Protein AF-A0AAE5WR66-F1 (afdb_monomer)

Sequence (191 aa):
MVQRVIVDSNMLQEPGLRAYFLAAPDNLVVMPDFLWAEIYKQQSIMSLASAFSVIRDFPDRLVGLRSASELACLDPRSADLVERMLYQDVPDKMRSTFEAIVLAEQGEDWVLKQLAERWSAASANMDGMLEGAEDIVQSLPEIADIFTAEEKRRCRTSSKYTLEMMEKIFGAADQLYEEFIGRYVCLSMEC

Structure (mmCIF, N/CA/C/O backbone):
data_AF-A0AAE5WR66-F1
#
_entry.id   AF-A0AAE5WR66-F1
#
loop_
_atom_site.group_PDB
_atom_site.id
_atom_site.type_symbol
_atom_site.label_atom_id
_atom_site.label_alt_id
_atom_site.label_comp_id
_atom_site.label_asym_id
_atom_site.label_entity_id
_atom_site.label_seq_id
_atom_site.pdbx_PDB_ins_code
_atom_site.Cartn_x
_atom_site.Cartn_y
_atom_site.Cartn_z
_atom_site.occupancy
_atom_site.B_iso_or_equiv
_atom_site.auth_seq_id
_atom_site.auth_comp_id
_atom_site.auth_asym_id
_atom_site.auth_atom_id
_atom_site.pdbx_PDB_model_num
ATOM 1 N N . MET A 1 1 ? -10.241 -21.705 -4.314 1.00 62.28 1 MET A N 1
ATOM 2 C CA . MET A 1 1 ? -8.973 -21.263 -4.933 1.00 62.28 1 MET A CA 1
ATOM 3 C C . MET A 1 1 ? -8.697 -19.876 -4.390 1.00 62.28 1 MET A C 1
ATOM 5 O O . MET A 1 1 ? -9.619 -19.075 -4.404 1.00 62.28 1 MET A O 1
ATOM 9 N N . VAL A 1 2 ? -7.499 -19.631 -3.859 1.00 76.00 2 VAL A N 1
ATOM 10 C CA . VAL A 1 2 ? -7.107 -18.320 -3.317 1.00 76.00 2 VAL A CA 1
ATOM 11 C C . VAL A 1 2 ? -7.039 -17.318 -4.462 1.00 76.00 2 VAL A C 1
ATOM 13 O O . VAL A 1 2 ? -6.273 -17.534 -5.403 1.00 76.00 2 VAL A O 1
ATOM 16 N N . GLN A 1 3 ? -7.833 -16.251 -4.399 1.00 88.56 3 GLN A N 1
ATOM 17 C CA . GLN A 1 3 ? -7.736 -15.142 -5.343 1.00 88.56 3 GLN A CA 1
ATOM 18 C C . GLN A 1 3 ? -7.021 -13.956 -4.702 1.00 88.56 3 GLN A C 1
ATOM 20 O O . GLN A 1 3 ? -7.077 -13.743 -3.490 1.00 88.56 3 GLN A O 1
ATOM 25 N N . ARG A 1 4 ? -6.297 -13.211 -5.538 1.00 90.50 4 ARG A N 1
ATOM 26 C CA . ARG A 1 4 ? -5.616 -11.974 -5.167 1.00 90.50 4 ARG A CA 1
ATOM 27 C C . ARG A 1 4 ? -6.043 -10.906 -6.154 1.00 90.50 4 ARG A C 1
ATOM 29 O O . ARG A 1 4 ? -5.944 -11.129 -7.360 1.00 90.50 4 ARG A O 1
ATOM 36 N N . VAL A 1 5 ? -6.499 -9.772 -5.645 1.00 91.75 5 VAL A N 1
ATOM 37 C CA . VAL A 1 5 ? -6.853 -8.607 -6.460 1.00 91.75 5 VAL A CA 1
ATOM 38 C C . VAL A 1 5 ? -6.011 -7.426 -6.016 1.00 91.75 5 VAL A C 1
ATOM 40 O O . VAL A 1 5 ? -5.811 -7.223 -4.821 1.00 91.75 5 VAL A O 1
ATOM 43 N N . ILE A 1 6 ? -5.487 -6.679 -6.981 1.00 89.88 6 ILE A N 1
ATOM 44 C CA . ILE A 1 6 ? -4.805 -5.412 -6.724 1.00 89.88 6 ILE A CA 1
ATOM 45 C C . ILE A 1 6 ? -5.871 -4.324 -6.770 1.00 89.88 6 ILE A C 1
ATOM 47 O O . ILE A 1 6 ? -6.696 -4.318 -7.686 1.00 89.88 6 ILE A O 1
ATOM 51 N N . VAL A 1 7 ? -5.872 -3.442 -5.777 1.00 88.56 7 VAL A N 1
ATOM 52 C CA . VAL A 1 7 ? -6.872 -2.377 -5.640 1.00 88.56 7 VAL A CA 1
ATOM 53 C C . VAL A 1 7 ? -6.208 -1.008 -5.667 1.00 88.56 7 VAL A C 1
ATOM 55 O O . VAL A 1 7 ? -5.078 -0.853 -5.206 1.00 88.56 7 VAL A O 1
ATOM 58 N N . ASP A 1 8 ? -6.924 -0.023 -6.196 1.00 84.69 8 ASP A N 1
ATOM 59 C CA . ASP A 1 8 ? -6.598 1.395 -6.057 1.00 84.69 8 ASP A CA 1
ATOM 60 C C . ASP A 1 8 ? -7.431 2.029 -4.927 1.00 84.69 8 ASP A C 1
ATOM 62 O O . ASP A 1 8 ? -8.250 1.361 -4.285 1.00 84.69 8 ASP A O 1
ATOM 66 N N . SER A 1 9 ? -7.229 3.324 -4.670 1.00 78.62 9 SER A N 1
ATOM 67 C CA . SER A 1 9 ? -7.953 4.045 -3.613 1.00 78.62 9 SER A CA 1
ATOM 68 C C . SER A 1 9 ? -9.461 4.121 -3.849 1.00 78.62 9 SER A C 1
ATOM 70 O O . SER A 1 9 ? -10.223 4.124 -2.879 1.00 78.62 9 SER A O 1
ATOM 72 N N . ASN A 1 10 ? -9.908 4.128 -5.107 1.00 80.06 10 ASN A N 1
ATOM 73 C CA . ASN A 1 10 ? -11.330 4.170 -5.447 1.00 80.06 10 ASN A CA 1
ATOM 74 C C . ASN A 1 10 ? -12.022 2.856 -5.066 1.00 80.06 10 ASN A C 1
ATOM 76 O O . ASN A 1 10 ? -13.116 2.863 -4.505 1.00 80.06 10 ASN A O 1
ATOM 80 N N . MET A 1 11 ? -11.357 1.724 -5.298 1.00 85.00 11 MET A N 1
ATOM 81 C CA . MET A 1 11 ? -11.895 0.394 -5.007 1.00 85.00 11 MET A CA 1
ATOM 82 C C . MET A 1 11 ? -12.041 0.103 -3.510 1.00 85.00 11 MET A C 1
ATOM 84 O O . MET A 1 11 ? -12.821 -0.775 -3.142 1.00 85.00 11 MET A O 1
ATOM 88 N N . LEU A 1 12 ? -11.346 0.831 -2.629 1.00 82.81 12 LEU A N 1
ATOM 89 C CA . LEU A 1 12 ? -11.422 0.604 -1.180 1.00 82.81 12 LEU A CA 1
ATOM 90 C C . LEU A 1 12 ? -12.805 0.895 -0.578 1.00 82.81 12 LEU A C 1
ATOM 92 O O . LEU A 1 12 ? -13.144 0.350 0.475 1.00 82.81 12 LEU A O 1
ATOM 96 N N . GLN A 1 13 ? -13.602 1.730 -1.247 1.00 78.81 13 GLN A N 1
ATOM 97 C CA . GLN A 1 13 ? -14.938 2.138 -0.800 1.00 78.81 13 GLN A CA 1
ATOM 98 C C . GLN A 1 13 ? -16.055 1.385 -1.533 1.00 78.81 13 GLN A C 1
ATOM 100 O O . GLN A 1 13 ? -17.224 1.480 -1.160 1.00 78.81 13 GLN A O 1
ATOM 105 N N . GLU A 1 14 ? -15.709 0.623 -2.572 1.00 84.25 14 GLU A N 1
ATOM 106 C CA . GLU A 1 14 ? -16.687 -0.033 -3.425 1.00 84.25 14 GLU A CA 1
ATOM 107 C C . GLU A 1 14 ? -17.378 -1.198 -2.696 1.00 84.25 14 GLU A C 1
ATOM 109 O O . GLU A 1 14 ? -16.709 -2.092 -2.159 1.00 84.25 14 GLU A O 1
ATOM 114 N N . PRO A 1 15 ? -18.723 -1.287 -2.731 1.00 81.69 15 PRO A N 1
ATOM 115 C CA . PRO A 1 15 ? -19.457 -2.407 -2.137 1.00 81.69 15 PRO A CA 1
ATOM 116 C C . PRO A 1 15 ? -19.021 -3.775 -2.684 1.00 81.69 15 PRO A C 1
ATOM 118 O O . PRO A 1 15 ? -19.093 -4.787 -1.979 1.00 81.69 15 PRO A O 1
ATOM 121 N N . GLY A 1 16 ? -18.532 -3.808 -3.930 1.00 88.88 16 GLY A N 1
ATOM 122 C CA . GLY A 1 16 ? -17.993 -5.007 -4.569 1.00 88.88 16 GLY A CA 1
ATOM 123 C C . GLY A 1 16 ? -16.801 -5.610 -3.822 1.00 88.88 16 GLY A C 1
ATOM 124 O O . GLY A 1 16 ? -16.658 -6.833 -3.797 1.00 88.88 16 GLY A O 1
ATOM 125 N N . LEU A 1 17 ? -15.998 -4.791 -3.136 1.00 90.69 17 LEU A N 1
ATOM 126 C CA . LEU A 1 17 ? -14.855 -5.266 -2.360 1.00 90.69 17 LEU A CA 1
ATOM 127 C C . LEU A 1 17 ? -15.299 -6.086 -1.140 1.00 90.69 17 LEU A C 1
ATOM 129 O O . LEU A 1 17 ? -14.729 -7.135 -0.839 1.00 90.69 17 LEU A O 1
ATOM 133 N N . ARG A 1 18 ? -16.383 -5.669 -0.477 1.00 91.31 18 ARG A N 1
ATOM 134 C CA . ARG A 1 18 ? -16.980 -6.438 0.625 1.00 91.31 18 ARG A CA 1
ATOM 135 C C . ARG A 1 18 ? -17.524 -7.774 0.124 1.00 91.31 18 ARG A C 1
ATOM 137 O O . ARG A 1 18 ? -17.293 -8.803 0.754 1.00 91.31 18 ARG A O 1
ATOM 144 N N . ALA A 1 19 ? -18.210 -7.775 -1.020 1.00 91.75 19 ALA A N 1
ATOM 145 C CA . ALA A 1 19 ? -18.691 -9.008 -1.641 1.00 91.75 19 ALA A CA 1
ATOM 146 C C . ALA A 1 19 ? -17.532 -9.954 -2.006 1.00 91.75 19 ALA A C 1
ATOM 148 O O . ALA A 1 19 ? -17.640 -11.160 -1.796 1.00 91.75 19 ALA A O 1
ATOM 149 N N . TYR A 1 20 ? -16.408 -9.410 -2.479 1.00 93.44 20 TYR A N 1
ATOM 150 C CA . TYR A 1 20 ? -15.197 -10.174 -2.770 1.00 93.44 20 TYR A CA 1
ATOM 151 C C . TYR A 1 20 ? -14.618 -10.862 -1.524 1.00 93.44 20 TYR A C 1
ATOM 153 O O . TYR A 1 20 ? -14.329 -12.058 -1.582 1.00 93.44 20 TYR A O 1
ATOM 161 N N . PHE A 1 21 ? -14.508 -10.165 -0.388 1.00 92.69 21 PHE A N 1
ATOM 162 C CA . PHE A 1 21 ? -14.062 -10.786 0.867 1.00 92.69 21 PHE A CA 1
ATOM 163 C C . PHE A 1 21 ? -15.017 -11.881 1.362 1.00 92.69 21 PHE A C 1
ATOM 165 O O . PHE A 1 21 ? -14.576 -12.903 1.881 1.00 92.69 21 PHE A O 1
ATOM 172 N N . LEU A 1 22 ? -16.328 -11.694 1.185 1.00 92.06 22 LEU A N 1
ATOM 173 C CA . LEU A 1 22 ? -17.338 -12.668 1.611 1.00 92.06 22 LEU A CA 1
ATOM 174 C C . LEU A 1 22 ? -17.434 -13.891 0.686 1.00 92.06 22 LEU A C 1
ATOM 176 O O . LEU A 1 22 ? -17.890 -14.947 1.123 1.00 92.06 22 LEU A O 1
ATOM 180 N N . ALA A 1 23 ? -17.015 -13.770 -0.576 1.00 93.31 23 ALA A N 1
ATOM 181 C CA . ALA A 1 23 ? -17.105 -14.848 -1.559 1.00 93.31 23 ALA A CA 1
ATOM 182 C C . ALA A 1 23 ? -16.186 -16.036 -1.233 1.00 93.31 23 ALA A C 1
ATOM 184 O O . ALA A 1 23 ? -16.548 -17.184 -1.496 1.00 93.31 23 ALA A O 1
ATOM 185 N N . ALA A 1 24 ? -15.006 -15.781 -0.662 1.00 93.00 24 ALA A N 1
ATOM 186 C CA . ALA A 1 24 ? -14.123 -16.830 -0.172 1.00 93.00 24 ALA A CA 1
ATOM 187 C C . ALA A 1 24 ? -13.252 -16.317 0.981 1.00 93.00 24 ALA A C 1
ATOM 189 O O . ALA A 1 24 ? -12.679 -15.233 0.868 1.00 93.00 24 ALA A O 1
ATOM 190 N N . PRO A 1 25 ? -13.081 -17.112 2.057 1.00 88.31 25 PRO A N 1
ATOM 191 C CA . PRO A 1 25 ? -12.324 -16.678 3.222 1.00 88.31 25 PRO A CA 1
ATOM 192 C C . PRO A 1 25 ? -10.869 -16.392 2.866 1.00 88.31 25 PRO A C 1
ATOM 194 O O . PRO A 1 25 ? -10.301 -15.462 3.406 1.00 88.31 25 PRO A O 1
ATOM 197 N N . ASP A 1 26 ? -10.273 -17.124 1.928 1.00 91.62 26 ASP A N 1
ATOM 198 C CA . ASP A 1 26 ? -8.853 -16.974 1.605 1.00 91.62 26 ASP A CA 1
ATOM 199 C C . ASP A 1 26 ? -8.559 -15.875 0.578 1.00 91.62 26 ASP A C 1
ATOM 201 O O . ASP A 1 26 ? -7.422 -15.744 0.135 1.00 91.62 26 ASP A O 1
ATOM 205 N N . ASN A 1 27 ? -9.559 -15.093 0.172 1.00 93.75 27 ASN A N 1
ATOM 206 C CA . ASN A 1 27 ? -9.345 -13.988 -0.750 1.00 93.75 27 ASN A CA 1
ATOM 207 C C . ASN A 1 27 ? -8.466 -12.910 -0.115 1.00 93.75 27 ASN A C 1
ATOM 209 O O . ASN A 1 27 ? -8.689 -12.500 1.023 1.00 93.75 27 ASN A O 1
ATOM 213 N N . LEU A 1 28 ? -7.482 -12.439 -0.881 1.00 92.81 28 LEU A N 1
ATOM 214 C CA . LEU A 1 28 ? -6.572 -11.380 -0.462 1.00 92.81 28 LEU A CA 1
ATOM 215 C C . LEU A 1 28 ? -6.720 -10.153 -1.353 1.00 92.81 28 LEU A C 1
ATOM 217 O O . LEU A 1 28 ? -6.974 -10.256 -2.559 1.00 92.81 28 LEU A O 1
ATOM 221 N N . VAL A 1 29 ? -6.505 -9.002 -0.736 1.00 93.19 29 VAL A N 1
ATOM 222 C CA . VAL A 1 29 ? -6.373 -7.708 -1.391 1.00 93.19 29 VAL A CA 1
ATOM 223 C C . VAL A 1 29 ? -4.922 -7.272 -1.288 1.00 93.19 29 VAL A C 1
ATOM 225 O O . VAL A 1 29 ? -4.344 -7.233 -0.202 1.00 93.19 29 VAL A O 1
ATOM 228 N N . VAL A 1 30 ? -4.336 -6.970 -2.440 1.00 92.50 30 VAL A N 1
ATOM 229 C CA . VAL A 1 30 ? -2.974 -6.468 -2.569 1.00 92.50 30 VAL A CA 1
ATOM 230 C C . VAL A 1 30 ? -3.037 -4.949 -2.648 1.00 92.50 30 VAL A C 1
ATOM 232 O O . VAL A 1 30 ? -3.654 -4.398 -3.559 1.00 92.50 30 VAL A O 1
ATOM 235 N N . MET A 1 31 ? -2.397 -4.290 -1.690 1.00 89.62 31 MET A N 1
ATOM 236 C CA . MET A 1 31 ? -2.307 -2.839 -1.587 1.00 89.62 31 MET A CA 1
ATOM 237 C C . MET A 1 31 ? -0.993 -2.352 -2.204 1.00 89.62 31 MET A C 1
ATOM 239 O O . MET A 1 31 ? 0.067 -2.679 -1.665 1.00 89.62 31 MET A O 1
ATOM 243 N N . PRO A 1 32 ? -1.031 -1.584 -3.305 1.00 85.81 32 PRO A N 1
ATOM 244 C CA . PRO A 1 32 ? 0.155 -0.932 -3.846 1.00 85.81 32 PRO A CA 1
ATOM 245 C C . PRO A 1 32 ? 0.805 0.030 -2.847 1.00 85.81 32 PRO A C 1
ATOM 247 O O . PRO A 1 32 ? 0.140 0.565 -1.961 1.00 85.81 32 PRO A O 1
ATOM 250 N N . ASP A 1 33 ? 2.095 0.296 -3.015 1.00 76.06 33 ASP A N 1
ATOM 251 C CA . ASP A 1 33 ? 2.841 1.268 -2.209 1.00 76.06 33 ASP A CA 1
ATOM 252 C C . ASP A 1 33 ? 2.308 2.704 -2.381 1.00 76.06 33 ASP A C 1
ATOM 254 O O . ASP A 1 33 ? 2.140 3.433 -1.403 1.00 76.06 33 ASP A O 1
ATOM 258 N N . PHE A 1 34 ? 1.952 3.093 -3.606 1.00 74.88 34 PHE A N 1
ATOM 259 C CA . PHE A 1 34 ? 1.430 4.427 -3.913 1.00 74.88 34 PHE A CA 1
ATOM 260 C C . PHE A 1 34 ? 0.015 4.682 -3.366 1.00 74.88 34 PHE A C 1
ATOM 262 O O . PHE A 1 34 ? -0.367 5.838 -3.175 1.00 74.88 34 PHE A O 1
ATOM 269 N N . LEU A 1 35 ? -0.747 3.625 -3.054 1.00 80.00 35 LEU A N 1
ATOM 270 C CA . LEU A 1 35 ? -2.096 3.721 -2.482 1.00 80.00 35 LEU A CA 1
ATOM 271 C C . LEU A 1 35 ? -2.100 4.559 -1.195 1.00 80.00 35 LEU A C 1
ATOM 273 O O . LEU A 1 35 ? -3.033 5.313 -0.926 1.00 80.00 35 LEU A O 1
ATOM 277 N N . TRP A 1 36 ? -1.024 4.466 -0.414 1.00 72.56 36 TRP A N 1
ATOM 278 C CA . TRP A 1 36 ? -0.846 5.248 0.802 1.00 72.56 36 TRP A CA 1
ATOM 279 C C . TRP A 1 36 ? -0.804 6.749 0.529 1.00 72.56 36 TRP A C 1
ATOM 281 O O . TRP A 1 36 ? -1.488 7.512 1.209 1.00 72.56 36 TRP A O 1
ATOM 291 N N . ALA A 1 37 ? -0.050 7.171 -0.486 1.00 70.44 37 ALA A N 1
ATOM 292 C CA . ALA A 1 37 ? 0.047 8.577 -0.860 1.00 70.44 37 ALA A CA 1
ATOM 293 C C . ALA A 1 37 ? -1.316 9.135 -1.305 1.00 70.44 37 ALA A C 1
ATOM 295 O O . ALA A 1 37 ? -1.694 10.238 -0.911 1.00 70.44 37 ALA A O 1
ATOM 296 N N . GLU A 1 38 ? -2.093 8.353 -2.061 1.00 73.12 38 GLU A N 1
ATOM 297 C CA . GLU A 1 38 ? -3.438 8.749 -2.502 1.00 73.12 38 GLU A CA 1
ATOM 298 C C . GLU A 1 38 ? -4.396 8.970 -1.328 1.00 73.12 38 GLU A C 1
ATOM 300 O O . GLU A 1 38 ? -5.145 9.949 -1.299 1.00 73.12 38 GLU A O 1
ATOM 305 N N . ILE A 1 39 ? -4.348 8.080 -0.338 1.00 74.38 39 ILE A N 1
ATOM 306 C CA . ILE A 1 39 ? -5.204 8.144 0.846 1.00 74.38 39 ILE A CA 1
ATOM 307 C C . ILE A 1 39 ? -4.834 9.347 1.724 1.00 74.38 39 ILE A C 1
ATOM 309 O O . ILE A 1 39 ? -5.717 10.082 2.173 1.00 74.38 39 ILE A O 1
ATOM 313 N N . TYR A 1 40 ? -3.539 9.594 1.942 1.00 68.56 40 TYR A N 1
ATOM 314 C CA . TYR A 1 40 ? -3.084 10.710 2.776 1.00 68.56 40 TYR A CA 1
ATOM 315 C C . TYR A 1 40 ? -3.304 12.086 2.134 1.00 68.56 40 TYR A C 1
ATOM 317 O O . TYR A 1 40 ? -3.499 13.060 2.864 1.00 68.56 40 TYR A O 1
ATOM 325 N N . LYS A 1 41 ? -3.382 12.171 0.799 1.00 68.94 41 LYS A N 1
ATOM 326 C CA . LYS A 1 41 ? -3.676 13.417 0.069 1.00 68.94 41 LYS A CA 1
ATOM 327 C C . LYS A 1 41 ? -4.993 14.078 0.488 1.00 68.94 41 LYS A C 1
ATOM 329 O O . LYS A 1 41 ? -5.138 15.289 0.358 1.00 68.94 41 LYS A O 1
ATOM 334 N N . GLN A 1 42 ? -5.960 13.309 0.987 1.00 66.69 42 GLN A N 1
ATOM 335 C CA . GLN A 1 42 ? -7.270 13.852 1.356 1.00 66.69 42 GLN A CA 1
ATOM 336 C C . GLN A 1 42 ? -7.254 14.664 2.665 1.00 66.69 42 GLN A C 1
ATOM 338 O O . GLN A 1 42 ? -8.245 15.332 2.952 1.00 66.69 42 GLN A O 1
ATOM 343 N N . GLN A 1 43 ? -6.156 14.618 3.443 1.00 68.44 43 GLN A N 1
ATOM 344 C CA . GLN A 1 43 ? -5.904 15.429 4.651 1.00 68.44 43 GLN A CA 1
ATOM 345 C C . GLN A 1 43 ? -7.101 15.525 5.623 1.00 68.44 43 GLN A C 1
ATOM 347 O O . GLN A 1 43 ? -7.351 16.556 6.245 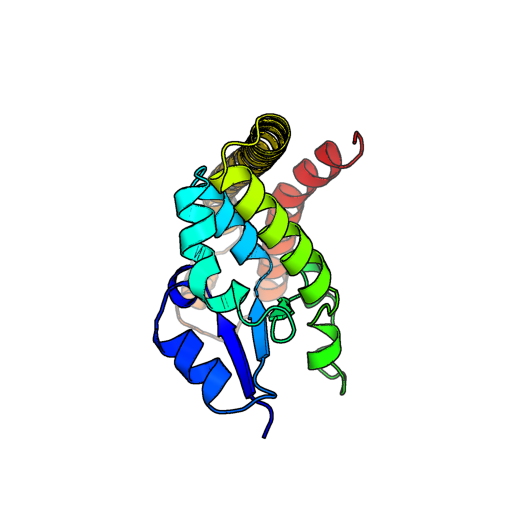1.00 68.44 43 GLN A O 1
ATOM 352 N N . SER A 1 44 ? -7.878 14.448 5.748 1.00 76.50 44 SER A N 1
ATOM 353 C CA . SER A 1 44 ? -9.099 14.427 6.551 1.00 76.50 44 SER A CA 1
ATOM 354 C C . SER A 1 44 ? -9.304 13.061 7.191 1.00 76.50 44 SER A C 1
ATOM 356 O O . SER A 1 44 ? -9.189 12.025 6.537 1.00 76.50 44 SER A O 1
ATOM 358 N N . ILE A 1 45 ? -9.661 13.064 8.476 1.00 75.62 45 ILE A N 1
ATOM 359 C CA . ILE A 1 45 ? -9.968 11.850 9.254 1.00 75.62 45 ILE A CA 1
ATOM 360 C C . ILE A 1 45 ? -11.206 11.170 8.697 1.00 75.62 45 ILE A C 1
ATOM 362 O O . ILE A 1 45 ? -11.222 9.956 8.556 1.00 75.62 45 ILE A O 1
ATOM 366 N N . MET A 1 46 ? -12.227 11.952 8.340 1.00 77.12 46 MET A N 1
ATOM 367 C CA . MET A 1 46 ? -13.466 11.421 7.771 1.00 77.12 46 MET A CA 1
ATOM 368 C C . MET A 1 46 ? -13.212 10.769 6.416 1.00 77.12 46 MET A C 1
ATOM 370 O O . MET A 1 46 ? -13.741 9.698 6.135 1.00 77.12 46 MET A O 1
ATOM 374 N N . SER A 1 47 ? -12.347 11.374 5.604 1.00 78.19 47 SER A N 1
ATOM 375 C CA . SER A 1 47 ? -11.898 10.789 4.343 1.00 78.19 47 SER A CA 1
ATOM 376 C C . SER A 1 47 ? -11.125 9.490 4.556 1.00 78.19 47 SER A C 1
ATOM 378 O O . SER A 1 47 ? -11.386 8.506 3.872 1.00 78.19 47 SER A O 1
ATOM 380 N N . LEU A 1 48 ? -10.220 9.464 5.538 1.00 78.88 48 LEU A N 1
ATOM 381 C CA . LEU A 1 48 ? -9.427 8.288 5.889 1.00 78.88 48 LEU A CA 1
ATOM 382 C C . LEU A 1 48 ? -10.306 7.140 6.414 1.00 78.88 48 LEU A C 1
ATOM 384 O O . LEU A 1 48 ? -10.172 5.997 5.980 1.00 78.88 48 LEU A O 1
ATOM 388 N N . ALA A 1 49 ? -11.244 7.450 7.308 1.00 82.00 49 ALA A N 1
ATOM 389 C CA . ALA A 1 49 ? -12.213 6.501 7.842 1.00 82.00 49 ALA A CA 1
ATOM 390 C C . ALA A 1 49 ? -13.136 5.956 6.743 1.00 82.00 49 ALA A C 1
ATOM 392 O O . ALA A 1 49 ? -13.352 4.746 6.663 1.00 82.00 49 ALA A O 1
ATOM 393 N N . SER A 1 50 ? -13.619 6.829 5.853 1.00 83.12 50 SER A N 1
ATOM 394 C CA . SER A 1 50 ? -14.434 6.439 4.699 1.00 83.12 50 SER A CA 1
ATOM 395 C C . SER A 1 50 ? -13.660 5.525 3.753 1.00 83.12 50 SER A C 1
ATOM 397 O O . SER A 1 50 ? -14.158 4.456 3.394 1.00 83.12 50 SER A O 1
ATOM 399 N N . ALA A 1 51 ? -12.420 5.895 3.412 1.00 81.81 51 ALA A N 1
ATOM 400 C CA . ALA A 1 51 ? -11.538 5.114 2.549 1.00 81.81 51 ALA A CA 1
ATOM 401 C C . ALA A 1 51 ? -11.316 3.696 3.085 1.00 81.81 51 ALA A C 1
ATOM 403 O O . ALA A 1 51 ? -11.255 2.751 2.310 1.00 81.81 51 ALA A O 1
ATOM 404 N N . PHE A 1 52 ? -11.256 3.526 4.404 1.00 86.69 52 PHE A N 1
ATOM 405 C CA . PHE A 1 52 ? -11.014 2.226 5.024 1.00 86.69 52 PHE A CA 1
ATOM 406 C C . PHE A 1 52 ? -12.260 1.480 5.502 1.00 86.69 52 PHE A C 1
ATOM 408 O O . PHE A 1 52 ? -12.137 0.384 6.050 1.00 86.69 52 PHE A O 1
ATOM 415 N N . SER A 1 53 ? -13.453 2.019 5.262 1.00 86.50 53 SER A N 1
ATOM 416 C CA . SER A 1 53 ? -14.721 1.488 5.780 1.00 86.50 53 SER A CA 1
ATOM 417 C C . SER A 1 53 ? -14.981 0.011 5.450 1.00 86.50 53 SER A C 1
ATOM 419 O O . SER A 1 53 ? -15.611 -0.693 6.238 1.00 86.50 53 SER A O 1
ATOM 421 N N . VAL A 1 54 ? -14.494 -0.486 4.308 1.00 89.12 54 VAL A N 1
ATOM 422 C CA . VAL A 1 54 ? -14.623 -1.901 3.931 1.00 89.12 54 VAL A CA 1
ATOM 423 C C . VAL A 1 54 ? -13.476 -2.737 4.486 1.00 89.12 54 VAL A C 1
ATOM 425 O O . VAL A 1 54 ? -13.715 -3.757 5.128 1.00 89.12 54 VAL A O 1
ATOM 428 N N . ILE A 1 55 ? -12.229 -2.328 4.244 1.00 90.12 55 ILE A N 1
ATOM 429 C CA . ILE A 1 55 ? -11.057 -3.147 4.581 1.00 90.12 55 ILE A CA 1
ATOM 430 C C . ILE A 1 55 ? -10.812 -3.264 6.089 1.00 90.12 55 ILE A C 1
ATOM 432 O O . ILE A 1 55 ? -10.164 -4.210 6.535 1.00 90.12 55 ILE A O 1
ATOM 436 N N . ARG A 1 56 ? -11.369 -2.344 6.882 1.00 89.38 56 ARG A N 1
ATOM 437 C CA . ARG A 1 56 ? -11.287 -2.361 8.344 1.00 89.38 56 ARG A CA 1
ATOM 438 C C . ARG A 1 56 ? -11.908 -3.603 8.982 1.00 89.38 56 ARG A C 1
ATOM 440 O O . ARG A 1 56 ? -11.441 -4.034 10.033 1.00 89.38 56 ARG A O 1
ATOM 447 N N . ASP A 1 57 ? -12.891 -4.209 8.324 1.00 90.94 57 ASP A N 1
ATOM 448 C CA . ASP A 1 57 ? -13.520 -5.450 8.786 1.00 90.94 57 ASP A CA 1
ATOM 449 C C . ASP A 1 57 ? -12.692 -6.703 8.438 1.00 90.94 57 ASP A C 1
ATOM 451 O O . ASP A 1 57 ? -12.960 -7.788 8.956 1.00 90.94 57 ASP A O 1
ATOM 455 N N . PHE A 1 58 ? -11.679 -6.572 7.572 1.00 92.31 58 PHE A N 1
ATOM 456 C CA . PHE A 1 58 ? -10.908 -7.692 7.022 1.00 92.31 58 PHE A CA 1
ATOM 457 C C . PHE A 1 58 ? -9.379 -7.464 7.062 1.00 92.31 58 PHE A C 1
ATOM 459 O O . PHE A 1 58 ? -8.710 -7.702 6.054 1.00 92.31 58 PHE A O 1
ATOM 466 N N . PRO A 1 59 ? -8.777 -7.049 8.198 1.00 91.06 59 PRO A N 1
ATOM 467 C CA . PRO A 1 59 ? -7.351 -6.708 8.267 1.00 91.06 59 PRO A CA 1
ATOM 468 C C . PRO A 1 59 ? -6.424 -7.871 7.883 1.00 91.06 59 PRO A C 1
ATOM 470 O O . PRO A 1 59 ? -5.427 -7.655 7.205 1.00 91.06 59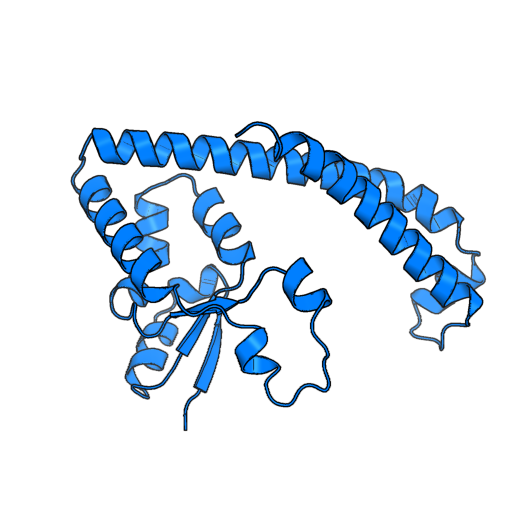 PRO A O 1
ATOM 473 N N . ASP A 1 60 ? -6.778 -9.110 8.239 1.00 92.62 60 ASP A N 1
ATOM 474 C CA . ASP A 1 60 ? -5.994 -10.322 7.925 1.00 92.62 60 ASP A CA 1
ATOM 475 C C . ASP A 1 60 ? -5.975 -10.684 6.437 1.00 92.62 60 ASP A C 1
ATOM 477 O O . ASP A 1 60 ? -5.291 -11.617 6.019 1.00 92.62 60 ASP A O 1
ATOM 481 N N . ARG A 1 61 ? -6.775 -9.985 5.629 1.00 91.94 61 ARG A N 1
ATOM 482 C CA . ARG A 1 61 ? -6.924 -10.234 4.194 1.00 91.94 61 ARG A CA 1
ATOM 483 C C . ARG A 1 61 ? -6.193 -9.197 3.348 1.00 91.94 61 ARG A C 1
ATOM 485 O O . ARG A 1 61 ? -6.391 -9.146 2.135 1.00 91.94 61 ARG A O 1
ATOM 492 N N . LEU A 1 62 ? -5.345 -8.394 3.984 1.00 92.12 62 LEU A N 1
ATOM 493 C CA . LEU A 1 62 ? -4.566 -7.334 3.363 1.00 92.12 62 LEU A CA 1
ATOM 494 C C . LEU A 1 62 ? -3.102 -7.755 3.263 1.00 92.12 62 LEU A C 1
ATOM 496 O O . LEU A 1 62 ? -2.501 -8.197 4.239 1.00 92.12 62 LEU A O 1
ATOM 500 N N . VAL A 1 63 ? -2.520 -7.587 2.080 1.00 93.44 63 VAL A N 1
ATOM 501 C CA . VAL A 1 63 ? -1.081 -7.750 1.848 1.00 93.44 63 VAL A CA 1
ATOM 502 C C . VAL A 1 63 ? -0.543 -6.532 1.115 1.00 93.44 63 VAL A C 1
ATOM 504 O O . VAL A 1 63 ? -1.233 -5.938 0.290 1.00 93.44 63 VAL A O 1
ATOM 507 N N . GLY A 1 64 ? 0.689 -6.146 1.421 1.00 91.19 64 GLY A N 1
ATOM 508 C CA . GLY A 1 64 ? 1.337 -5.010 0.775 1.00 91.19 64 GLY A CA 1
ATOM 509 C C . GLY A 1 64 ? 2.086 -5.468 -0.458 1.00 91.19 64 GLY A C 1
ATOM 510 O O . GLY A 1 64 ? 2.725 -6.520 -0.429 1.00 91.19 64 GLY A O 1
ATOM 511 N N . LEU A 1 65 ? 2.036 -4.679 -1.521 1.00 91.62 65 LEU A N 1
ATOM 512 C CA . LEU A 1 65 ? 3.007 -4.766 -2.597 1.00 91.62 65 LEU A CA 1
ATOM 513 C C . LEU A 1 65 ? 4.278 -4.033 -2.153 1.00 91.62 65 LEU A C 1
ATOM 515 O O . LEU A 1 65 ? 4.200 -2.958 -1.558 1.00 91.62 65 LEU A O 1
ATOM 519 N N . ARG A 1 66 ? 5.442 -4.620 -2.424 1.00 87.12 66 ARG A N 1
ATOM 520 C CA . ARG A 1 66 ? 6.721 -3.932 -2.230 1.00 87.12 66 ARG A CA 1
ATOM 521 C C . ARG A 1 66 ? 6.825 -2.704 -3.125 1.00 87.12 66 ARG A C 1
ATOM 523 O O . ARG A 1 66 ? 6.128 -2.602 -4.135 1.00 87.12 66 ARG A O 1
ATOM 530 N N . SER A 1 67 ? 7.723 -1.803 -2.747 1.00 81.19 67 SER A N 1
ATOM 531 C CA . SER A 1 67 ? 7.948 -0.574 -3.498 1.00 81.19 67 SER A CA 1
ATOM 532 C C . SER A 1 67 ? 8.439 -0.844 -4.919 1.00 81.19 67 SER A C 1
ATOM 534 O O . SER A 1 67 ? 9.073 -1.869 -5.189 1.00 81.19 67 SER A O 1
ATOM 536 N N . ALA A 1 68 ? 8.187 0.090 -5.837 1.00 77.75 68 ALA A N 1
ATOM 537 C CA . ALA A 1 68 ? 8.621 -0.045 -7.229 1.00 77.75 68 ALA A CA 1
ATOM 538 C C . ALA A 1 68 ? 10.130 -0.352 -7.375 1.00 77.75 68 ALA A C 1
ATOM 540 O O . ALA A 1 68 ? 10.512 -1.174 -8.211 1.00 77.75 68 ALA A O 1
ATOM 541 N N . SER A 1 69 ? 10.982 0.244 -6.532 1.00 75.00 69 SER A N 1
ATOM 542 C CA . SER A 1 69 ? 12.433 0.011 -6.523 1.00 75.00 69 SER A CA 1
ATOM 543 C C . SER A 1 69 ? 12.806 -1.398 -6.051 1.00 75.00 69 SER A C 1
ATOM 545 O O . SER A 1 69 ? 13.661 -2.050 -6.652 1.00 75.00 69 SER A O 1
ATOM 547 N N . GLU A 1 70 ? 12.131 -1.917 -5.024 1.00 80.94 70 GLU A N 1
ATOM 548 C CA . GLU A 1 70 ? 12.307 -3.300 -4.575 1.00 80.94 70 GLU A CA 1
ATOM 549 C C . GLU A 1 70 ? 11.849 -4.300 -5.641 1.00 80.94 70 GLU A C 1
ATOM 551 O O . GLU A 1 70 ? 12.523 -5.307 -5.865 1.00 80.94 70 GLU A O 1
ATOM 556 N N . LEU A 1 71 ? 10.727 -4.023 -6.315 1.00 84.94 71 LEU A N 1
ATOM 557 C CA . LEU A 1 71 ? 10.196 -4.872 -7.383 1.00 84.94 71 LEU A CA 1
ATOM 558 C C . LEU A 1 71 ? 11.133 -4.924 -8.594 1.00 84.94 71 LEU A C 1
ATOM 560 O O . LEU A 1 71 ? 11.337 -6.001 -9.152 1.00 84.94 71 LEU A O 1
ATOM 564 N N . ALA A 1 72 ? 11.731 -3.791 -8.976 1.00 83.25 72 ALA A N 1
ATOM 565 C CA . ALA A 1 72 ? 12.675 -3.707 -10.092 1.00 83.25 72 ALA A CA 1
ATOM 566 C C . ALA A 1 72 ? 13.921 -4.589 -9.889 1.00 83.25 72 ALA A C 1
ATOM 568 O O . ALA A 1 72 ? 14.528 -5.041 -10.859 1.00 83.25 72 ALA A O 1
ATOM 569 N N . CYS A 1 73 ? 14.276 -4.873 -8.634 1.00 86.25 73 CYS A N 1
ATOM 570 C CA . CYS A 1 73 ? 15.411 -5.720 -8.272 1.00 86.25 73 CYS A CA 1
ATOM 571 C C . CYS A 1 73 ? 15.090 -7.228 -8.262 1.00 86.25 73 CYS A C 1
ATOM 573 O O . CYS A 1 73 ? 15.981 -8.043 -7.999 1.00 86.25 73 CYS A O 1
ATOM 575 N N . LEU A 1 74 ? 13.834 -7.634 -8.480 1.00 86.69 74 LEU A N 1
ATOM 576 C CA . LEU A 1 74 ? 13.444 -9.044 -8.439 1.00 86.69 74 LEU A CA 1
ATOM 577 C C . LEU A 1 74 ? 13.789 -9.764 -9.748 1.00 86.69 74 LEU A C 1
ATOM 579 O O . LEU A 1 74 ? 13.593 -9.238 -10.839 1.00 86.69 74 LEU A O 1
ATOM 583 N N . ASP A 1 75 ? 14.247 -11.015 -9.639 1.00 87.69 75 ASP A N 1
ATOM 584 C CA . ASP A 1 75 ? 14.401 -11.889 -10.805 1.00 87.69 75 ASP A CA 1
ATOM 585 C C . ASP A 1 75 ? 13.014 -12.377 -11.265 1.00 87.69 75 ASP A C 1
ATOM 587 O O . ASP A 1 75 ? 12.377 -13.154 -10.543 1.00 87.69 75 ASP A O 1
ATOM 591 N N . PRO A 1 76 ? 12.542 -11.994 -12.468 1.00 88.38 76 PRO A N 1
ATOM 592 C CA . PRO A 1 76 ? 11.220 -12.377 -12.957 1.00 88.38 76 PRO A CA 1
ATOM 593 C C . PRO A 1 76 ? 11.082 -13.880 -13.247 1.00 88.38 76 PRO A C 1
ATOM 595 O O . PRO A 1 76 ? 9.982 -14.353 -13.524 1.00 88.38 76 PRO A O 1
ATOM 598 N N . ARG A 1 77 ? 12.181 -14.644 -13.232 1.00 91.38 77 ARG A N 1
ATOM 599 C CA . ARG A 1 77 ? 12.184 -16.098 -13.463 1.00 91.38 77 ARG A CA 1
ATOM 600 C C . ARG A 1 77 ? 12.105 -16.901 -12.169 1.00 91.38 77 ARG A C 1
ATOM 602 O O . ARG A 1 77 ? 12.023 -18.128 -12.226 1.00 91.38 77 ARG A O 1
ATOM 609 N N . SER A 1 78 ? 12.156 -16.231 -11.020 1.00 92.00 78 SER A N 1
ATOM 610 C CA . SER A 1 78 ? 12.104 -16.887 -9.720 1.00 92.00 78 SER A CA 1
ATOM 611 C C . SER A 1 78 ? 10.749 -17.565 -9.512 1.00 92.00 78 SER A C 1
ATOM 613 O O . SER A 1 78 ? 9.700 -16.972 -9.762 1.00 92.00 78 SER A O 1
ATOM 615 N N . ALA A 1 79 ? 10.755 -18.811 -9.036 1.00 90.56 79 ALA A N 1
ATOM 616 C CA . ALA A 1 79 ? 9.526 -19.574 -8.799 1.00 90.56 79 ALA A CA 1
ATOM 617 C C . ALA A 1 79 ? 8.670 -19.003 -7.649 1.00 90.56 79 ALA A C 1
ATOM 619 O O . ALA A 1 79 ? 7.475 -19.272 -7.590 1.00 90.56 79 ALA A O 1
ATOM 620 N N . ASP A 1 80 ? 9.280 -1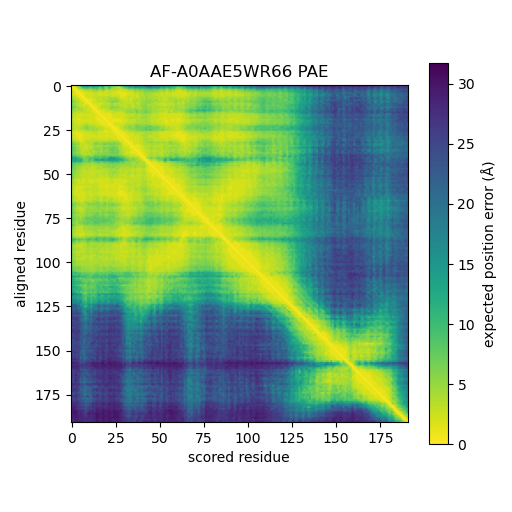8.210 -6.768 1.00 92.56 80 ASP A N 1
ATOM 621 C CA . ASP A 1 80 ? 8.683 -17.516 -5.621 1.00 92.56 80 ASP A CA 1
ATOM 622 C C . ASP A 1 80 ? 8.483 -16.009 -5.880 1.00 92.56 80 ASP A C 1
ATOM 624 O O . ASP A 1 80 ? 8.396 -15.212 -4.944 1.00 92.56 80 ASP A O 1
ATOM 628 N N . LEU A 1 81 ? 8.461 -15.587 -7.153 1.00 91.06 81 LEU A N 1
ATOM 629 C CA . LEU A 1 81 ? 8.369 -14.174 -7.524 1.00 91.06 81 LEU A CA 1
ATOM 630 C C . LEU A 1 81 ? 7.182 -13.486 -6.841 1.00 91.06 81 LEU A C 1
ATOM 632 O O . LEU A 1 81 ? 7.350 -12.416 -6.265 1.00 91.06 81 LEU A O 1
ATOM 636 N N . VAL A 1 82 ? 6.002 -14.111 -6.863 1.00 89.50 82 VAL A N 1
ATOM 637 C CA . VAL A 1 82 ? 4.776 -13.532 -6.293 1.00 89.50 82 VAL A CA 1
ATOM 638 C C . VAL A 1 82 ? 4.931 -13.293 -4.795 1.00 89.50 82 VAL A C 1
ATOM 640 O O . VAL A 1 82 ? 4.588 -12.223 -4.306 1.00 89.50 82 VAL A O 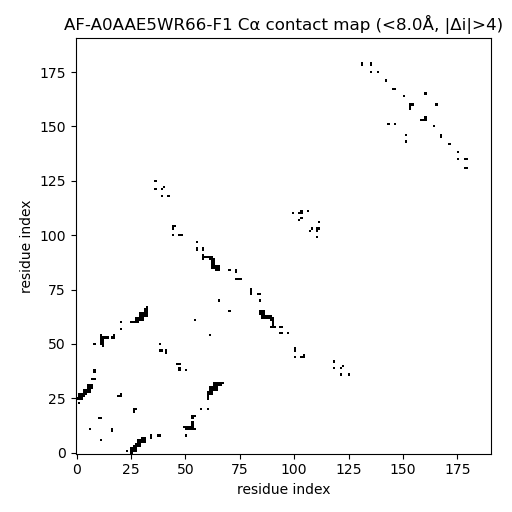1
ATOM 643 N N . GLU A 1 83 ? 5.478 -14.253 -4.060 1.00 90.44 83 GLU A N 1
ATOM 644 C CA . GLU A 1 83 ? 5.720 -14.142 -2.625 1.00 90.44 83 GLU A CA 1
ATOM 645 C C . GLU A 1 83 ? 6.739 -13.042 -2.319 1.00 90.44 83 GLU A C 1
ATOM 647 O O . GLU A 1 83 ? 6.565 -12.289 -1.362 1.00 90.44 83 GLU A O 1
ATOM 652 N N . ARG A 1 84 ? 7.767 -12.899 -3.163 1.00 90.31 84 ARG A N 1
ATOM 653 C CA . ARG A 1 84 ? 8.791 -11.857 -3.026 1.00 90.31 84 ARG A CA 1
ATOM 654 C C . ARG A 1 84 ? 8.273 -10.458 -3.340 1.00 90.31 84 ARG A C 1
ATOM 656 O O . ARG A 1 84 ? 8.774 -9.506 -2.750 1.00 90.31 84 ARG A O 1
ATOM 663 N N . MET A 1 85 ? 7.276 -10.326 -4.216 1.00 91.50 85 MET A N 1
ATOM 664 C CA . MET A 1 85 ? 6.615 -9.047 -4.504 1.00 91.50 85 MET A CA 1
ATOM 665 C C . MET A 1 85 ? 5.777 -8.536 -3.326 1.00 91.50 85 MET A C 1
ATOM 667 O O . MET A 1 85 ? 5.440 -7.354 -3.291 1.00 91.50 85 MET A O 1
ATOM 671 N N . LEU A 1 86 ? 5.431 -9.405 -2.373 1.00 91.62 86 LEU A N 1
ATOM 672 C CA . LEU A 1 86 ? 4.545 -9.080 -1.263 1.00 91.62 86 LEU A CA 1
ATOM 673 C C . LEU A 1 86 ? 5.318 -8.842 0.042 1.00 91.62 86 LEU A C 1
ATOM 675 O O . LEU A 1 86 ? 6.375 -9.422 0.297 1.00 91.62 86 LEU A O 1
ATOM 679 N N . TYR A 1 87 ? 4.746 -8.014 0.910 1.00 86.06 87 TYR A N 1
ATOM 680 C CA . TYR A 1 87 ? 5.157 -7.865 2.301 1.00 86.06 87 TYR A CA 1
ATOM 681 C C . TYR A 1 87 ? 3.968 -8.151 3.225 1.00 86.06 87 TYR A C 1
ATOM 683 O O . TYR A 1 87 ? 2.862 -7.646 3.013 1.00 86.06 87 TYR A O 1
ATOM 691 N N . GLN A 1 88 ? 4.191 -9.010 4.224 1.00 78.00 88 GLN A N 1
ATOM 692 C CA . GLN A 1 88 ? 3.117 -9.661 4.980 1.00 78.00 88 GLN A CA 1
ATOM 693 C C . GLN A 1 88 ? 2.740 -8.962 6.288 1.00 78.00 88 GLN A C 1
ATOM 695 O O . GLN A 1 88 ? 1.651 -9.228 6.778 1.00 78.00 88 GLN A O 1
ATOM 700 N N . ASP A 1 89 ? 3.530 -8.017 6.812 1.00 82.50 89 ASP A N 1
ATOM 701 C CA . ASP A 1 89 ? 3.200 -7.348 8.092 1.00 82.50 89 ASP A CA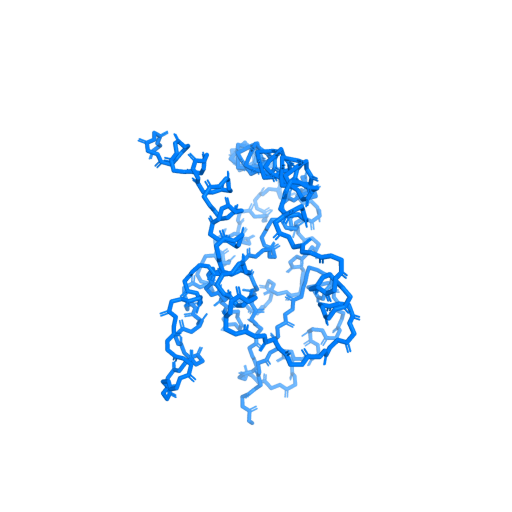 1
ATOM 702 C C . ASP A 1 89 ? 2.174 -6.208 7.925 1.00 82.50 89 ASP A C 1
ATOM 704 O O . ASP A 1 89 ? 2.114 -5.270 8.724 1.00 82.50 89 ASP A O 1
ATOM 708 N N . VAL A 1 90 ? 1.378 -6.239 6.854 1.00 85.50 90 VAL A N 1
ATOM 709 C CA . VAL A 1 90 ? 0.311 -5.260 6.622 1.00 85.50 90 VAL A CA 1
ATOM 710 C C . VAL A 1 90 ? -0.825 -5.399 7.637 1.00 85.50 90 VAL A C 1
ATOM 712 O O . VAL A 1 90 ? -1.169 -4.374 8.219 1.00 85.50 90 VAL A O 1
ATOM 715 N N . PRO A 1 91 ? -1.377 -6.591 7.942 1.00 88.31 91 PRO A N 1
ATOM 716 C CA . PRO A 1 91 ? -2.514 -6.721 8.856 1.00 88.31 91 PRO A CA 1
ATOM 717 C C . PRO A 1 91 ? -2.298 -6.049 10.216 1.00 88.31 91 PRO A C 1
ATOM 719 O O . PRO A 1 91 ? -3.155 -5.287 10.665 1.00 88.31 91 PRO A O 1
ATOM 722 N N . ASP A 1 92 ? -1.139 -6.257 10.842 1.00 86.31 92 ASP A N 1
ATOM 723 C CA . ASP A 1 92 ? -0.839 -5.691 12.162 1.00 86.31 92 ASP A CA 1
ATOM 724 C C . ASP A 1 92 ? -0.721 -4.162 12.116 1.00 86.31 92 ASP A C 1
ATOM 726 O O . ASP A 1 92 ? -1.309 -3.454 12.940 1.00 86.31 92 ASP A O 1
ATOM 730 N N . LYS A 1 93 ? -0.035 -3.630 11.095 1.00 82.69 93 LYS A N 1
ATOM 731 C CA . LYS A 1 93 ? 0.060 -2.180 10.860 1.00 82.69 93 LYS A CA 1
ATOM 732 C C . LYS A 1 93 ? -1.316 -1.566 10.582 1.00 82.69 93 LYS A C 1
ATOM 734 O O . LYS A 1 93 ? -1.616 -0.475 11.074 1.00 82.69 93 LYS A O 1
ATOM 739 N N . MET A 1 94 ? -2.168 -2.267 9.834 1.00 85.94 94 MET A N 1
ATOM 740 C CA . MET A 1 94 ? -3.531 -1.826 9.534 1.00 85.94 94 MET A CA 1
ATOM 741 C C . MET A 1 94 ? -4.398 -1.784 10.787 1.00 85.94 94 MET A C 1
ATOM 743 O O . MET A 1 94 ? -5.077 -0.785 10.995 1.00 85.94 94 MET A O 1
ATO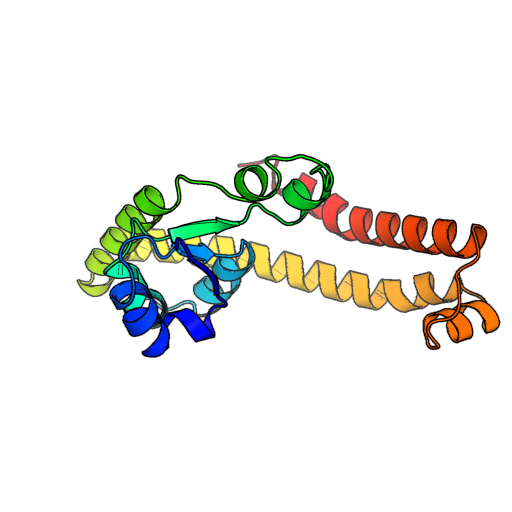M 747 N N . ARG A 1 95 ? -4.342 -2.797 11.664 1.00 87.38 95 ARG A N 1
ATOM 748 C CA . ARG A 1 95 ? -5.088 -2.783 12.936 1.00 87.38 95 ARG A CA 1
ATOM 749 C C . ARG A 1 95 ? -4.740 -1.561 13.779 1.00 87.38 95 ARG A C 1
ATOM 751 O O . ARG A 1 95 ? -5.644 -0.828 14.167 1.00 87.38 95 ARG A O 1
ATOM 758 N N . SER A 1 96 ? -3.448 -1.290 13.968 1.00 81.38 96 SER A N 1
ATOM 759 C CA . SER A 1 96 ? -2.994 -0.105 14.708 1.00 81.38 96 SER A CA 1
ATOM 760 C C . SER A 1 96 ? -3.461 1.201 14.049 1.00 81.38 96 SER A C 1
ATOM 762 O O . SER A 1 96 ? -3.898 2.127 14.731 1.00 81.38 96 SER A O 1
ATOM 764 N N . THR A 1 97 ? -3.447 1.262 12.714 1.00 81.75 97 THR A N 1
ATOM 765 C CA . THR A 1 97 ? -3.960 2.419 11.965 1.00 81.75 97 THR A CA 1
ATOM 766 C C . THR A 1 97 ? -5.467 2.595 12.168 1.00 81.75 97 THR A C 1
ATOM 768 O O . THR A 1 97 ? -5.930 3.708 12.406 1.00 81.75 97 THR A O 1
ATOM 771 N N . PHE A 1 98 ? -6.247 1.514 12.124 1.00 86.56 98 PHE A N 1
ATOM 772 C CA . PHE A 1 98 ? -7.692 1.563 12.341 1.00 86.56 98 PHE A CA 1
ATOM 773 C C . PHE A 1 98 ? -8.051 1.972 13.770 1.00 86.56 98 PHE A C 1
ATOM 775 O O . PHE A 1 98 ? -8.989 2.741 13.954 1.00 86.56 98 PHE A O 1
ATOM 782 N N . GLU A 1 99 ? -7.302 1.510 14.770 1.00 85.31 99 GLU A N 1
ATOM 783 C CA . GLU A 1 99 ? -7.457 1.947 16.162 1.00 85.31 99 GLU A CA 1
ATOM 784 C C . GLU A 1 99 ? -7.186 3.447 16.313 1.00 85.31 99 GLU A C 1
ATOM 786 O O . GLU A 1 99 ? -7.979 4.158 16.929 1.00 85.31 99 GLU A O 1
ATOM 791 N N . ALA A 1 100 ? -6.119 3.954 15.688 1.00 78.38 100 ALA A N 1
ATOM 792 C CA . ALA A 1 100 ? -5.824 5.384 15.683 1.00 78.38 100 ALA A CA 1
ATOM 793 C C . ALA A 1 100 ? -6.947 6.197 15.018 1.00 78.38 100 ALA A C 1
ATOM 795 O O . ALA A 1 100 ? -7.335 7.243 15.531 1.00 78.38 100 ALA A O 1
ATOM 796 N N . ILE A 1 101 ? -7.524 5.707 13.918 1.00 82.19 101 ILE A N 1
ATOM 797 C CA . ILE A 1 101 ? -8.660 6.372 13.265 1.00 82.19 101 ILE A CA 1
ATOM 798 C C . ILE A 1 101 ? -9.862 6.447 14.207 1.00 82.19 101 ILE A C 1
ATOM 800 O O . ILE A 1 101 ? -10.445 7.514 14.326 1.00 82.19 101 ILE A O 1
ATOM 804 N N . VAL A 1 102 ? -10.194 5.375 14.931 1.00 85.06 102 VAL A N 1
ATOM 805 C CA . VAL A 1 102 ? -11.310 5.387 15.900 1.00 85.06 102 VAL A CA 1
ATOM 806 C C . VAL A 1 102 ? -11.121 6.441 16.975 1.00 85.06 102 VAL A C 1
ATOM 808 O O . VAL A 1 102 ? -12.048 7.188 17.274 1.00 85.06 102 VAL A O 1
ATOM 811 N N . LEU A 1 103 ? -9.929 6.500 17.565 1.00 79.50 103 LEU A N 1
ATOM 812 C CA . LEU A 1 103 ? -9.619 7.485 18.598 1.00 79.50 103 LEU A CA 1
ATOM 813 C C . LEU A 1 103 ? -9.697 8.911 18.032 1.00 79.50 103 LEU A C 1
ATOM 815 O O . LEU A 1 103 ? -10.215 9.818 18.679 1.00 79.50 103 LEU A O 1
ATOM 819 N N . ALA A 1 104 ? -9.256 9.102 16.788 1.00 79.56 104 ALA A N 1
ATOM 820 C CA . ALA A 1 104 ? -9.379 10.373 16.088 1.00 79.56 104 ALA A CA 1
ATOM 821 C C . ALA A 1 104 ? -10.848 10.748 15.793 1.00 79.56 104 ALA A C 1
ATOM 823 O O . ALA A 1 104 ? -11.226 11.902 15.982 1.00 79.56 104 ALA A O 1
ATOM 824 N N . GLU A 1 105 ? -11.696 9.792 15.393 1.00 81.75 105 GLU A N 1
ATOM 825 C CA . GLU A 1 105 ? -13.148 9.983 15.218 1.00 81.75 105 GLU A CA 1
ATOM 826 C C . GLU A 1 105 ? -13.847 10.353 16.536 1.00 81.75 105 GLU A C 1
ATOM 828 O O . GLU A 1 105 ? -14.830 11.092 16.533 1.00 81.75 105 GLU A O 1
ATOM 833 N N . GLN A 1 106 ? -13.327 9.864 17.665 1.00 85.88 106 GLN A N 1
ATOM 834 C CA . GLN A 1 106 ? -13.803 10.186 19.014 1.00 85.88 106 GLN A CA 1
ATOM 835 C C . GLN A 1 106 ? -13.313 11.550 19.525 1.00 85.88 106 GLN A C 1
ATOM 837 O O . GLN A 1 106 ? -13.791 12.013 20.559 1.00 85.88 106 GLN A O 1
ATOM 842 N N . GLY A 1 107 ? -12.413 12.217 18.796 1.00 80.38 107 GLY A N 1
ATOM 843 C CA . GLY A 1 107 ? -11.897 13.538 19.150 1.00 80.38 107 GLY A CA 1
ATOM 844 C C . GLY A 1 107 ? -10.733 13.517 20.143 1.00 80.38 107 GLY A C 1
ATOM 845 O O . GLY A 1 107 ? -10.523 14.502 20.842 1.00 80.38 107 GLY A O 1
ATOM 846 N N . GLU A 1 108 ? -9.975 12.421 20.227 1.00 79.81 108 GLU A N 1
ATOM 847 C CA . GLU A 1 108 ? -8.817 12.322 21.122 1.00 79.81 108 GLU A CA 1
ATOM 848 C C . GLU A 1 108 ? -7.657 13.223 20.655 1.00 79.81 108 GLU A C 1
ATOM 850 O O . GLU A 1 108 ? -6.934 12.908 19.702 1.00 79.81 108 GLU A O 1
ATOM 855 N N . ASP A 1 109 ? -7.445 14.337 21.362 1.00 75.69 109 ASP A N 1
ATOM 856 C CA . ASP A 1 109 ? -6.515 15.419 20.994 1.00 75.69 109 ASP A CA 1
ATOM 857 C C . ASP A 1 109 ? -5.088 14.950 20.664 1.00 75.69 109 ASP A C 1
ATOM 859 O O . ASP A 1 109 ? -4.447 15.451 19.734 1.00 75.69 109 ASP A O 1
ATOM 863 N N . TRP A 1 110 ? -4.562 13.977 21.411 1.00 73.19 110 TRP A N 1
ATOM 864 C CA . TRP A 1 110 ? -3.197 13.489 21.207 1.00 73.19 110 TRP A CA 1
ATOM 865 C C . TRP A 1 110 ? -3.044 12.705 19.894 1.00 73.19 110 TRP A C 1
ATOM 867 O O . TRP A 1 110 ? -1.984 12.767 19.269 1.00 73.19 110 TRP A O 1
ATOM 877 N N . VAL A 1 111 ? -4.097 12.011 19.447 1.00 71.00 111 VAL A N 1
ATOM 878 C CA . VAL A 1 111 ? -4.111 11.277 18.173 1.00 71.00 111 VAL A CA 1
ATOM 879 C C . VAL A 1 111 ? -4.271 12.240 17.010 1.00 71.00 111 VAL A C 1
ATOM 881 O O . VAL A 1 111 ? -3.554 12.125 16.018 1.00 71.00 111 VAL A O 1
ATOM 884 N N . LEU A 1 112 ? -5.153 13.233 17.154 1.00 71.69 112 LEU A N 1
ATOM 885 C CA . LEU A 1 112 ? -5.330 14.301 16.169 1.00 71.69 112 LEU A CA 1
ATOM 886 C C . LEU A 1 112 ? -4.008 15.025 15.897 1.00 71.69 112 LEU A C 1
ATOM 888 O O . LEU A 1 112 ? -3.659 15.264 14.741 1.00 71.69 112 LEU A O 1
ATOM 892 N N . LYS A 1 113 ? -3.236 15.305 16.954 1.00 73.44 113 LYS A N 1
ATOM 893 C CA . LYS A 1 113 ? -1.913 15.924 16.838 1.00 73.44 113 LYS A CA 1
ATOM 894 C C . LYS A 1 113 ? -0.915 15.037 16.086 1.00 73.44 113 LYS A C 1
ATOM 896 O O . LYS A 1 113 ? -0.261 15.520 15.167 1.00 73.44 113 LYS A O 1
ATOM 901 N N . GLN A 1 114 ? -0.833 13.747 16.418 1.00 71.25 114 GLN A N 1
ATOM 902 C CA . GLN A 1 114 ? 0.059 12.817 15.711 1.00 71.25 114 GLN A CA 1
ATOM 903 C C . GLN A 1 114 ? -0.333 12.626 14.240 1.00 71.25 114 GLN A C 1
ATOM 905 O O . GLN A 1 114 ? 0.537 12.529 13.375 1.00 71.25 114 GLN A O 1
ATOM 910 N N . LEU A 1 115 ? -1.631 12.577 13.931 1.00 69.56 115 LEU A N 1
ATOM 911 C CA . LEU A 1 115 ? -2.110 12.495 12.551 1.00 69.56 115 LEU A CA 1
ATOM 912 C C . LEU A 1 115 ? -1.783 13.771 11.771 1.00 69.56 115 LEU A C 1
ATOM 914 O O . LEU A 1 115 ? -1.319 13.672 10.639 1.00 69.56 115 LEU A O 1
ATOM 918 N N . ALA A 1 116 ? -1.939 14.946 12.384 1.00 70.50 116 ALA A N 1
ATOM 919 C CA . ALA A 1 116 ? -1.553 16.217 11.778 1.00 70.50 116 ALA A CA 1
ATOM 920 C C . ALA A 1 116 ? -0.046 16.291 11.481 1.00 70.50 116 ALA A C 1
ATOM 922 O O . ALA A 1 116 ? 0.343 16.705 10.390 1.00 70.50 116 ALA A O 1
ATOM 923 N N . GLU A 1 117 ? 0.802 15.834 12.407 1.00 71.69 117 GLU A N 1
ATOM 924 C CA . GLU A 1 117 ? 2.253 15.733 12.196 1.00 71.69 117 GLU A CA 1
ATOM 925 C C . GLU A 1 117 ? 2.584 14.794 11.023 1.00 71.69 117 GLU A C 1
ATOM 927 O O . GLU A 1 117 ? 3.378 15.145 10.148 1.00 71.69 117 GLU A O 1
ATOM 932 N N . ARG A 1 118 ? 1.914 13.636 10.939 1.00 67.94 118 ARG A N 1
ATOM 933 C CA . ARG A 1 118 ? 2.089 12.683 9.831 1.00 67.94 118 ARG A CA 1
ATOM 934 C C . ARG A 1 118 ? 1.584 13.219 8.492 1.00 67.94 118 ARG A C 1
ATOM 936 O O . ARG A 1 118 ? 2.257 13.011 7.487 1.00 67.94 118 ARG A O 1
ATOM 943 N N . TRP A 1 119 ? 0.448 13.918 8.448 1.00 68.00 119 TRP A N 1
ATOM 944 C CA . TRP A 1 119 ? -0.037 14.560 7.218 1.00 68.00 119 TRP A CA 1
ATOM 945 C C . TRP A 1 119 ? 0.882 15.682 6.758 1.00 68.00 119 TRP A C 1
ATOM 947 O O . TRP A 1 119 ? 1.103 15.810 5.556 1.00 68.00 119 TRP A O 1
ATOM 957 N N . SER A 1 120 ? 1.425 16.468 7.689 1.00 67.88 120 SER A N 1
ATOM 958 C CA . SER A 1 120 ? 2.400 17.516 7.381 1.00 67.88 120 SER A CA 1
ATOM 959 C C . SER A 1 120 ? 3.655 16.918 6.739 1.00 67.88 120 SER A C 1
ATOM 961 O O . SER A 1 120 ? 4.049 17.334 5.652 1.00 67.88 120 SER A O 1
ATOM 963 N N . ALA A 1 121 ? 4.214 15.860 7.339 1.00 65.69 121 ALA A N 1
ATOM 964 C CA . ALA A 1 121 ? 5.367 15.148 6.788 1.00 65.69 121 ALA A CA 1
ATOM 965 C C . ALA A 1 121 ? 5.067 14.499 5.423 1.00 65.69 121 ALA A C 1
ATOM 967 O O . ALA A 1 121 ? 5.865 14.599 4.495 1.00 65.69 121 ALA A O 1
ATOM 968 N N . ALA A 1 122 ? 3.899 13.865 5.271 1.00 62.16 122 ALA A N 1
ATOM 969 C CA . ALA A 1 122 ? 3.485 13.275 4.001 1.00 62.16 122 ALA A CA 1
ATOM 970 C C . ALA A 1 122 ? 3.290 14.336 2.907 1.00 62.16 122 ALA A C 1
ATOM 972 O O . ALA A 1 122 ? 3.710 14.118 1.775 1.00 62.16 122 ALA A O 1
ATOM 973 N N . SER A 1 123 ? 2.704 15.490 3.242 1.00 63.19 123 SER A N 1
ATOM 974 C CA . SER A 1 123 ? 2.498 16.590 2.290 1.00 63.19 123 SER A CA 1
ATOM 975 C C . SER A 1 123 ? 3.826 17.202 1.853 1.00 63.19 123 SER A C 1
ATOM 977 O O . SER A 1 123 ? 4.034 17.370 0.660 1.00 63.19 123 SER A O 1
ATOM 979 N N . ALA A 1 124 ? 4.765 17.415 2.781 1.00 63.62 124 ALA A N 1
ATOM 980 C CA . ALA A 1 124 ? 6.111 17.886 2.450 1.00 63.62 124 ALA A CA 1
ATOM 981 C C . ALA A 1 124 ? 6.853 16.926 1.498 1.00 63.62 124 ALA A C 1
ATOM 983 O O . ALA A 1 124 ? 7.506 17.365 0.554 1.00 63.62 124 ALA A O 1
ATOM 984 N N . ASN A 1 125 ? 6.699 15.612 1.694 1.00 57.41 125 ASN A N 1
ATOM 985 C CA . ASN A 1 125 ? 7.259 14.608 0.786 1.00 57.41 125 ASN A CA 1
ATOM 986 C C . ASN A 1 125 ? 6.567 14.604 -0.592 1.00 57.41 125 ASN A C 1
ATOM 988 O O . ASN A 1 125 ? 7.227 14.403 -1.609 1.00 57.41 125 ASN A O 1
ATOM 992 N N . MET A 1 126 ? 5.248 14.826 -0.646 1.00 54.47 126 MET A N 1
ATOM 993 C CA . MET A 1 126 ? 4.499 14.913 -1.907 1.00 54.47 126 MET A CA 1
ATOM 994 C C . MET A 1 126 ? 4.825 16.185 -2.695 1.00 54.47 126 MET A C 1
ATOM 996 O O . MET A 1 126 ? 4.921 16.115 -3.918 1.00 54.47 126 MET A O 1
ATOM 1000 N N . ASP A 1 127 ? 5.031 17.313 -2.017 1.00 54.03 127 ASP A N 1
ATOM 1001 C CA . ASP A 1 127 ? 5.445 18.571 -2.645 1.00 54.03 127 ASP A CA 1
ATOM 1002 C C . ASP A 1 127 ? 6.843 18.432 -3.266 1.00 54.03 127 ASP A C 1
ATOM 1004 O O . ASP A 1 127 ? 7.035 18.799 -4.423 1.00 54.03 127 ASP A O 1
ATOM 1008 N N . GLY A 1 128 ? 7.784 17.784 -2.568 1.00 51.84 128 GLY A N 1
ATOM 1009 C CA . GLY A 1 128 ? 9.101 17.462 -3.132 1.00 51.84 128 GLY A CA 1
ATOM 1010 C C . GLY A 1 128 ? 9.039 16.510 -4.337 1.00 51.84 128 GLY A C 1
ATOM 1011 O O . GLY A 1 128 ? 9.830 16.634 -5.271 1.00 51.84 128 GLY A O 1
ATOM 1012 N N . MET A 1 129 ? 8.070 15.588 -4.364 1.00 47.59 129 MET A N 1
ATOM 1013 C CA . MET A 1 129 ? 7.843 14.695 -5.508 1.00 47.59 129 MET A CA 1
ATOM 1014 C C . MET A 1 129 ? 7.223 15.428 -6.709 1.00 47.59 129 MET A C 1
ATOM 1016 O O . MET A 1 129 ? 7.555 15.115 -7.851 1.00 47.59 129 MET A O 1
ATOM 1020 N N . LEU A 1 130 ? 6.334 16.399 -6.470 1.00 46.59 130 LEU A N 1
ATOM 1021 C CA . LEU A 1 130 ? 5.768 17.257 -7.516 1.00 46.59 130 LEU A CA 1
ATOM 1022 C C . LEU A 1 130 ? 6.821 18.201 -8.103 1.00 46.59 130 LEU A C 1
ATOM 1024 O O . LEU A 1 130 ? 6.868 18.346 -9.320 1.00 46.59 130 LEU A O 1
ATOM 1028 N N . GLU A 1 131 ? 7.696 18.766 -7.270 1.00 50.88 131 GLU A N 1
ATOM 1029 C CA . GLU A 1 131 ? 8.839 19.568 -7.723 1.00 50.88 131 GLU A CA 1
ATOM 1030 C C . GLU A 1 131 ? 9.782 18.730 -8.602 1.00 50.88 131 GLU A C 1
ATOM 1032 O O . GLU A 1 131 ? 10.103 19.121 -9.721 1.00 50.88 131 GLU A O 1
ATOM 1037 N N . GLY A 1 132 ? 10.127 17.511 -8.168 1.00 47.81 132 GLY A N 1
ATOM 1038 C CA . GLY A 1 132 ? 10.910 16.580 -8.987 1.00 47.81 132 GLY A CA 1
ATOM 1039 C C . GLY A 1 132 ? 10.209 16.166 -10.289 1.00 47.81 132 GLY A C 1
ATOM 1040 O O . GLY A 1 132 ? 10.868 15.924 -11.297 1.00 47.81 132 GLY A O 1
ATOM 1041 N N . ALA A 1 133 ? 8.873 16.111 -10.310 1.00 49.09 133 ALA A N 1
ATOM 1042 C CA . ALA A 1 133 ? 8.107 15.835 -11.524 1.00 49.09 133 ALA A CA 1
ATOM 1043 C C . ALA A 1 133 ? 8.082 17.029 -12.496 1.00 49.09 133 ALA A C 1
ATOM 1045 O O . ALA A 1 133 ? 8.120 16.819 -13.709 1.00 49.09 133 ALA A O 1
ATOM 1046 N N . GLU A 1 134 ? 8.034 18.267 -11.994 1.00 51.38 134 GLU A N 1
ATOM 1047 C CA . GLU A 1 134 ? 8.192 19.474 -12.816 1.00 51.38 134 GLU A CA 1
ATOM 1048 C C . GLU A 1 134 ? 9.588 19.541 -13.436 1.00 51.38 134 GLU A C 1
ATOM 1050 O O . GLU A 1 134 ? 9.697 19.801 -14.636 1.00 51.38 134 GLU A O 1
ATOM 1055 N N . ASP A 1 135 ? 10.625 19.219 -12.663 1.00 54.78 135 ASP A N 1
ATOM 1056 C CA . ASP A 1 135 ? 12.003 19.132 -13.148 1.00 54.78 135 ASP A CA 1
ATOM 1057 C C . ASP A 1 135 ? 12.130 18.051 -14.237 1.00 54.78 135 ASP A C 1
ATOM 1059 O O . ASP A 1 135 ? 12.625 18.339 -15.323 1.00 54.78 135 ASP A O 1
ATOM 1063 N N . ILE A 1 136 ? 11.548 16.859 -14.042 1.00 53.03 136 ILE A N 1
ATOM 1064 C CA . ILE A 1 136 ? 11.488 15.818 -15.087 1.00 53.03 136 ILE A CA 1
ATOM 1065 C C . ILE A 1 136 ? 10.833 16.351 -16.365 1.00 53.03 136 ILE A C 1
ATOM 1067 O O . ILE A 1 136 ? 11.358 16.146 -17.459 1.00 53.03 136 ILE A O 1
ATOM 1071 N N . VAL A 1 137 ? 9.688 17.035 -16.258 1.00 55.75 137 VAL A N 1
ATOM 1072 C CA . VAL A 1 137 ? 8.985 17.600 -17.423 1.00 55.75 137 VAL A CA 1
ATOM 1073 C C . VAL A 1 137 ? 9.841 18.651 -18.137 1.00 55.75 137 VAL A C 1
ATOM 1075 O O . VAL A 1 137 ? 9.764 18.753 -19.364 1.00 55.75 137 VAL A O 1
ATOM 1078 N N . GLN A 1 138 ? 10.677 19.388 -17.405 1.00 63.09 138 GLN A N 1
ATOM 1079 C CA . GLN A 1 138 ? 11.640 20.340 -17.961 1.00 63.09 138 GLN A CA 1
ATOM 1080 C C . GLN A 1 138 ? 12.861 19.659 -18.598 1.00 63.09 138 GLN A C 1
ATOM 1082 O O . GLN A 1 138 ? 13.368 20.182 -19.589 1.00 63.09 138 GLN A O 1
ATOM 1087 N N . SER A 1 139 ? 13.271 18.481 -18.118 1.00 58.53 139 SER A N 1
ATOM 1088 C CA . SER A 1 139 ? 14.342 17.654 -18.699 1.00 58.53 139 SER A CA 1
ATOM 1089 C C . SER A 1 139 ? 13.886 16.865 -19.939 1.00 58.53 139 SER A C 1
ATOM 1091 O O . SER A 1 139 ? 14.700 16.484 -20.784 1.00 58.53 139 SER A O 1
ATOM 1093 N N . LEU A 1 140 ? 12.576 16.623 -20.109 1.00 62.56 140 LEU A N 1
ATOM 1094 C CA . LEU A 1 140 ? 12.027 15.851 -21.238 1.00 62.56 140 LEU A CA 1
ATOM 1095 C C . LEU A 1 140 ? 12.404 16.397 -22.635 1.00 62.56 140 LEU A C 1
ATOM 1097 O O . LEU A 1 140 ? 12.690 15.578 -23.512 1.00 62.56 140 LEU A O 1
ATOM 1101 N N . PRO A 1 141 ? 12.406 17.718 -22.909 1.00 69.81 141 PRO A N 1
ATOM 1102 C CA . PRO A 1 141 ? 12.909 18.276 -24.164 1.00 69.81 141 PRO A CA 1
ATOM 1103 C C . PRO A 1 141 ? 14.393 17.979 -24.413 1.00 69.81 141 PRO A C 1
ATOM 1105 O O . PRO A 1 141 ? 14.753 17.614 -25.531 1.00 69.81 141 PRO A O 1
ATOM 1108 N N . GLU A 1 142 ? 15.236 18.065 -23.383 1.00 69.81 142 GLU A N 1
ATOM 1109 C CA . GLU A 1 142 ? 16.677 17.800 -23.489 1.00 69.81 142 GLU A CA 1
ATOM 1110 C C . GLU A 1 142 ? 16.942 16.319 -23.778 1.00 69.81 142 GLU A C 1
ATOM 1112 O O . GLU A 1 142 ? 17.701 15.971 -24.684 1.00 69.81 142 GLU A O 1
ATOM 1117 N N . ILE A 1 143 ? 16.214 15.434 -23.094 1.00 63.94 143 ILE A N 1
ATOM 1118 C CA . ILE A 1 143 ? 16.226 13.992 -23.350 1.00 63.94 143 ILE A CA 1
ATOM 1119 C C . ILE A 1 143 ? 15.698 13.684 -24.749 1.00 63.94 143 ILE A C 1
ATOM 1121 O O . ILE A 1 143 ? 16.237 12.826 -25.451 1.00 63.94 143 ILE A O 1
ATOM 1125 N N . ALA A 1 144 ? 14.651 14.384 -25.193 1.00 67.31 144 ALA A N 1
ATOM 1126 C CA . ALA A 1 144 ? 14.138 14.216 -26.540 1.00 67.31 144 ALA A CA 1
ATOM 1127 C C . ALA A 1 144 ? 15.222 14.550 -27.572 1.00 67.31 144 ALA A C 1
ATOM 1129 O O . ALA A 1 144 ? 15.305 13.862 -28.585 1.00 67.31 144 ALA A O 1
ATOM 1130 N N . ASP A 1 145 ? 16.075 15.543 -27.346 1.00 78.25 145 ASP A N 1
ATOM 1131 C CA . ASP A 1 145 ? 17.121 15.941 -28.295 1.00 78.25 145 ASP A CA 1
ATOM 1132 C C . ASP A 1 145 ? 18.279 14.941 -28.437 1.00 78.25 145 ASP A C 1
ATOM 1134 O O . ASP A 1 145 ? 18.973 14.962 -29.455 1.00 78.25 145 ASP A O 1
ATOM 1138 N N . ILE A 1 146 ? 18.399 13.970 -27.525 1.00 78.50 146 ILE A N 1
ATOM 1139 C CA . ILE A 1 146 ? 19.296 12.805 -27.663 1.00 78.50 146 ILE A CA 1
ATOM 1140 C C . ILE A 1 146 ? 18.863 11.906 -28.838 1.00 78.50 146 ILE A C 1
ATOM 1142 O O . ILE A 1 146 ? 19.683 11.223 -29.461 1.00 78.50 146 ILE A O 1
ATOM 1146 N N . PHE A 1 147 ? 17.570 11.913 -29.171 1.00 77.19 147 PHE A N 1
ATOM 1147 C CA . PHE A 1 147 ? 17.001 11.088 -30.231 1.00 77.19 147 PHE A CA 1
ATOM 1148 C C . PHE A 1 147 ? 16.863 11.867 -31.542 1.00 77.19 147 PHE A C 1
ATOM 1150 O O . PHE A 1 147 ? 16.260 12.943 -31.621 1.00 77.19 147 PHE A O 1
ATOM 1157 N N . THR A 1 148 ? 17.332 11.264 -32.630 1.00 84.25 148 THR A N 1
ATOM 1158 C CA . THR A 1 148 ? 17.112 11.773 -33.987 1.00 84.25 148 THR A CA 1
ATOM 1159 C C . THR A 1 148 ? 15.628 11.725 -34.372 1.00 84.25 148 THR A C 1
ATOM 1161 O O . THR A 1 148 ? 14.822 11.002 -33.784 1.00 84.25 148 THR A O 1
ATOM 1164 N N . ALA A 1 149 ? 15.235 12.468 -35.411 1.00 81.75 149 ALA A N 1
ATOM 1165 C CA . ALA A 1 149 ? 13.851 12.473 -35.898 1.00 81.75 149 ALA A CA 1
ATOM 1166 C C . ALA A 1 149 ? 13.350 11.075 -36.324 1.00 81.75 149 ALA A C 1
ATOM 1168 O O . ALA A 1 149 ? 12.178 10.750 -36.125 1.00 81.75 149 ALA A O 1
ATOM 1169 N N . GLU A 1 150 ? 14.239 10.240 -36.869 1.00 78.75 150 GLU A N 1
ATOM 1170 C CA . GLU A 1 150 ? 13.939 8.858 -37.257 1.00 78.75 150 GLU A CA 1
ATOM 1171 C C . GLU A 1 150 ? 13.783 7.944 -36.030 1.00 78.75 150 GLU A C 1
ATOM 1173 O O . GLU A 1 150 ? 12.846 7.148 -35.967 1.00 78.75 150 GLU A O 1
ATOM 1178 N N . GLU A 1 151 ? 14.623 8.102 -35.006 1.00 75.38 151 GLU A N 1
ATOM 1179 C CA . GLU A 1 151 ? 14.492 7.377 -33.734 1.00 75.38 151 GLU A CA 1
ATOM 1180 C C . GLU A 1 151 ? 13.209 7.781 -32.987 1.00 75.38 151 GLU A C 1
ATOM 1182 O O . GLU A 1 151 ? 12.432 6.913 -32.587 1.00 75.38 151 GLU A O 1
ATOM 1187 N N . LYS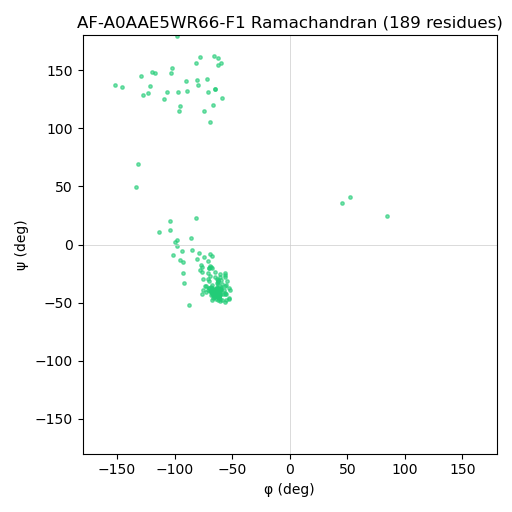 A 1 152 ? 12.902 9.086 -32.909 1.00 77.75 152 LYS A N 1
ATOM 1188 C CA . LYS A 1 152 ? 11.634 9.619 -32.366 1.00 77.75 152 LYS A CA 1
ATOM 1189 C C . LYS A 1 152 ? 10.419 9.025 -33.083 1.00 77.75 152 LYS A C 1
ATOM 1191 O O . LYS A 1 152 ? 9.422 8.669 -32.452 1.00 77.75 152 LYS A O 1
ATOM 1196 N N . ARG A 1 153 ? 10.484 8.907 -34.414 1.00 76.19 153 ARG A N 1
ATOM 1197 C CA . ARG A 1 153 ? 9.429 8.291 -35.233 1.00 76.19 153 ARG A CA 1
ATOM 1198 C C . ARG A 1 153 ? 9.274 6.800 -34.924 1.00 76.19 153 ARG A C 1
ATOM 1200 O O . ARG A 1 153 ? 8.141 6.324 -34.835 1.00 76.19 153 ARG A O 1
ATOM 1207 N N . ARG A 1 154 ? 10.373 6.073 -34.717 1.00 74.62 154 ARG A N 1
ATOM 1208 C CA . ARG A 1 154 ? 10.366 4.645 -34.350 1.00 74.62 154 ARG A CA 1
ATOM 1209 C C . ARG A 1 154 ? 9.765 4.394 -32.968 1.00 74.62 154 ARG A C 1
ATOM 1211 O O . ARG A 1 154 ? 8.926 3.501 -32.858 1.00 74.62 154 ARG A O 1
ATOM 1218 N N . CYS A 1 155 ? 10.096 5.218 -31.970 1.00 68.38 155 CYS A N 1
ATOM 1219 C CA . CYS A 1 155 ? 9.491 5.160 -30.630 1.00 68.38 155 CYS A CA 1
ATOM 1220 C C . CYS A 1 155 ? 7.964 5.317 -30.669 1.00 68.38 155 CYS A C 1
ATOM 1222 O O . CYS A 1 155 ? 7.248 4.599 -29.980 1.00 68.38 155 CYS A O 1
ATOM 1224 N N . ARG A 1 156 ? 7.442 6.202 -31.529 1.00 75.38 156 ARG A N 1
ATOM 1225 C CA . ARG A 1 156 ? 5.993 6.453 -31.655 1.00 75.38 156 ARG A CA 1
ATOM 1226 C C . ARG A 1 156 ? 5.221 5.385 -32.434 1.00 75.38 156 ARG A C 1
ATOM 1228 O O . ARG A 1 156 ? 4.000 5.357 -32.356 1.00 75.38 156 ARG A O 1
ATOM 1235 N N . THR A 1 157 ? 5.899 4.553 -33.223 1.00 74.62 157 THR A N 1
ATOM 1236 C CA . THR A 1 157 ? 5.257 3.629 -34.180 1.00 74.62 157 THR A CA 1
ATOM 1237 C C . THR A 1 157 ? 5.448 2.147 -33.835 1.00 74.62 157 THR A C 1
ATOM 1239 O O . THR A 1 157 ? 5.130 1.293 -34.657 1.00 74.62 157 THR A O 1
ATOM 1242 N N . SER A 1 158 ? 5.951 1.826 -32.632 1.00 55.97 158 SER A N 1
ATOM 1243 C CA . SER A 1 158 ? 6.214 0.452 -32.156 1.00 55.97 158 SER A CA 1
ATOM 1244 C C . SER A 1 158 ? 7.076 -0.387 -33.114 1.00 55.97 158 SER A C 1
ATOM 1246 O O . SER A 1 158 ? 6.833 -1.574 -33.335 1.00 55.97 158 SER A O 1
ATOM 1248 N N . SER A 1 159 ? 8.105 0.234 -33.696 1.00 58.06 159 SER A N 1
ATOM 1249 C CA . SER A 1 159 ? 9.112 -0.465 -34.506 1.00 58.06 159 SER A CA 1
ATOM 1250 C C . SER A 1 159 ? 10.169 -1.135 -33.614 1.00 58.06 159 SER A C 1
ATOM 1252 O O . SER A 1 159 ? 10.397 -0.696 -32.492 1.00 58.06 159 SER A O 1
ATOM 1254 N N . LYS A 1 160 ? 10.860 -2.178 -34.105 1.00 66.88 160 LYS A N 1
ATOM 1255 C CA . LYS A 1 160 ? 11.990 -2.791 -33.376 1.00 66.88 160 LYS A CA 1
ATOM 1256 C C . LYS A 1 160 ? 13.081 -1.744 -33.103 1.00 66.88 160 LYS A C 1
ATOM 1258 O O . LYS A 1 160 ? 13.561 -1.107 -34.044 1.00 66.88 160 LYS A O 1
ATOM 1263 N N . TYR A 1 161 ? 13.474 -1.604 -31.838 1.00 69.56 161 TYR A N 1
ATOM 1264 C CA . TYR A 1 161 ? 14.567 -0.730 -31.413 1.00 69.56 161 TYR A CA 1
ATOM 1265 C C . TYR A 1 161 ? 15.926 -1.297 -31.828 1.00 69.56 161 TYR A C 1
ATOM 1267 O O . TYR A 1 161 ? 16.133 -2.513 -31.817 1.00 69.56 161 TYR A O 1
ATOM 1275 N N . THR A 1 162 ? 16.846 -0.419 -32.228 1.00 76.00 162 THR A N 1
ATOM 1276 C CA . THR A 1 162 ? 18.255 -0.789 -32.414 1.00 76.00 162 THR A CA 1
ATOM 1277 C C . THR A 1 162 ? 18.947 -0.869 -31.052 1.00 76.00 162 THR A C 1
ATOM 1279 O O . THR A 1 162 ? 18.454 -0.314 -30.072 1.00 76.00 162 THR A O 1
ATOM 1282 N N . LEU A 1 163 ? 20.096 -1.548 -30.980 1.00 68.56 163 LEU A N 1
ATOM 1283 C CA . LEU A 1 163 ? 20.887 -1.623 -29.746 1.00 68.56 163 LEU A CA 1
ATOM 1284 C C . LEU A 1 163 ? 21.281 -0.221 -29.245 1.00 68.56 163 LEU A C 1
ATOM 1286 O O . LEU A 1 163 ? 21.100 0.082 -28.075 1.00 68.56 163 LEU A O 1
ATOM 1290 N N . GLU A 1 164 ? 21.685 0.657 -30.164 1.00 71.19 164 GLU A N 1
ATOM 1291 C CA . GLU A 1 164 ? 22.010 2.061 -29.882 1.00 71.19 164 GLU A CA 1
ATOM 1292 C C . GLU A 1 164 ? 20.808 2.846 -29.319 1.00 71.19 164 GLU A C 1
ATOM 1294 O O . GLU A 1 164 ? 20.956 3.649 -28.402 1.00 71.19 164 GLU A O 1
ATOM 1299 N N . MET A 1 165 ? 19.589 2.592 -29.812 1.00 66.44 165 MET A N 1
ATOM 1300 C CA . MET A 1 165 ? 18.380 3.203 -29.246 1.00 66.44 165 MET A CA 1
AT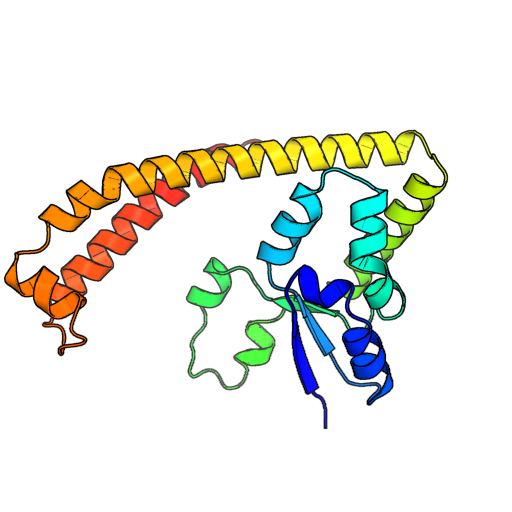OM 1301 C C . MET A 1 165 ? 18.092 2.692 -27.833 1.00 66.44 165 MET A C 1
ATOM 1303 O O . MET A 1 165 ? 17.658 3.472 -26.993 1.00 66.44 165 MET A O 1
ATOM 1307 N N . MET A 1 166 ? 18.326 1.404 -27.561 1.00 62.47 166 MET A N 1
ATOM 1308 C CA . MET A 1 166 ? 18.150 0.843 -26.218 1.00 62.47 166 MET A CA 1
ATOM 1309 C C . MET A 1 166 ? 19.144 1.460 -25.230 1.00 62.47 166 MET A C 1
ATOM 1311 O O . MET A 1 166 ? 18.739 1.827 -24.134 1.00 62.47 166 MET A O 1
ATOM 1315 N N . GLU A 1 167 ? 20.407 1.639 -25.624 1.00 68.50 167 GLU A N 1
ATOM 1316 C CA . GLU A 1 167 ? 21.426 2.318 -24.808 1.00 68.50 167 GLU A CA 1
ATOM 1317 C C . GLU A 1 167 ? 21.035 3.771 -24.497 1.00 68.50 167 GLU A C 1
ATOM 1319 O O . GLU A 1 167 ? 21.125 4.192 -23.347 1.00 68.50 167 GLU A O 1
ATOM 1324 N N . LYS A 1 168 ? 20.508 4.516 -25.480 1.00 72.62 168 LYS A N 1
ATOM 1325 C CA . LYS A 1 168 ? 19.983 5.879 -25.265 1.00 72.62 168 LYS A CA 1
ATOM 1326 C C . LYS A 1 168 ? 18.764 5.900 -24.339 1.00 72.62 168 LYS A C 1
ATOM 1328 O O . LYS A 1 168 ? 18.649 6.797 -23.513 1.00 72.62 168 LYS A O 1
ATOM 1333 N N . ILE A 1 169 ? 17.856 4.929 -24.465 1.00 68.31 169 ILE A N 1
ATOM 1334 C CA . ILE A 1 169 ? 16.658 4.823 -23.616 1.00 68.31 169 ILE A CA 1
ATOM 1335 C C . ILE A 1 169 ? 17.043 4.511 -22.170 1.00 68.31 169 ILE A C 1
ATOM 1337 O O . ILE A 1 169 ? 16.532 5.165 -21.266 1.00 68.31 169 ILE A O 1
ATOM 1341 N N . PHE A 1 170 ? 17.941 3.550 -21.943 1.00 66.88 170 PHE A N 1
ATOM 1342 C CA . PHE A 1 170 ? 18.405 3.227 -20.594 1.00 66.88 170 PHE A CA 1
ATOM 1343 C C . PHE A 1 170 ? 19.240 4.360 -19.996 1.00 66.88 170 PHE A C 1
ATOM 1345 O O . PHE A 1 170 ? 19.007 4.711 -18.851 1.00 66.88 170 PHE A O 1
ATOM 1352 N N . GLY A 1 171 ? 20.112 5.011 -20.773 1.00 69.00 171 GLY A N 1
ATOM 1353 C CA . GLY A 1 171 ? 20.858 6.183 -20.302 1.00 69.00 171 GLY A CA 1
ATOM 1354 C C . GLY A 1 171 ? 19.956 7.369 -19.942 1.00 69.00 171 GLY A C 1
ATOM 1355 O O . GLY A 1 171 ? 20.179 8.023 -18.930 1.00 69.00 171 GLY A O 1
ATOM 1356 N N . ALA A 1 172 ? 18.898 7.617 -20.719 1.00 66.69 172 ALA A N 1
ATOM 1357 C CA . ALA A 1 172 ? 17.893 8.625 -20.386 1.00 66.69 172 ALA A CA 1
ATOM 1358 C C . ALA A 1 172 ? 17.067 8.241 -19.148 1.00 66.69 172 ALA A C 1
ATOM 1360 O O . ALA A 1 172 ? 16.734 9.104 -18.341 1.00 66.69 172 ALA A O 1
ATOM 1361 N N . ALA A 1 173 ? 16.741 6.956 -18.988 1.00 61.56 173 ALA A N 1
ATOM 1362 C CA . ALA A 1 173 ? 16.057 6.454 -17.801 1.00 61.56 173 ALA A CA 1
ATOM 1363 C C . ALA A 1 173 ? 16.936 6.577 -16.547 1.00 61.56 173 ALA A C 1
ATOM 1365 O O . ALA A 1 173 ? 16.427 7.005 -15.518 1.00 61.56 173 ALA A O 1
ATOM 1366 N N . ASP A 1 174 ? 18.235 6.283 -16.646 1.00 62.09 174 ASP A N 1
ATOM 1367 C CA . ASP A 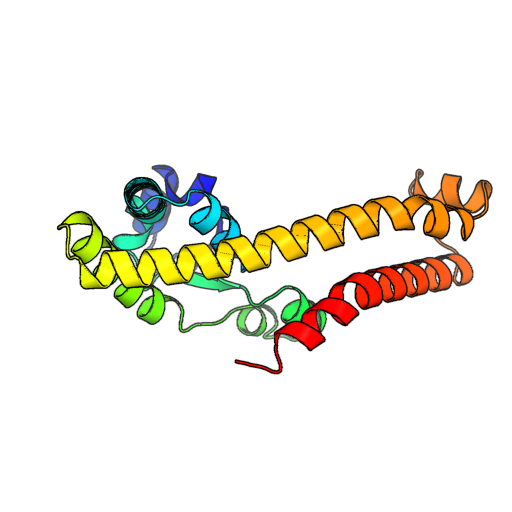1 174 ? 19.207 6.476 -15.567 1.00 62.09 174 ASP A CA 1
ATOM 1368 C C . ASP A 1 174 ? 19.366 7.963 -15.229 1.00 62.09 174 ASP A C 1
ATOM 1370 O O . ASP A 1 174 ? 19.372 8.320 -14.060 1.00 62.09 174 ASP A O 1
ATOM 1374 N N . GLN A 1 175 ? 19.418 8.853 -16.225 1.00 62.59 175 GLN A N 1
ATOM 1375 C CA . GLN A 1 175 ? 19.494 10.298 -15.988 1.00 62.59 175 GLN A CA 1
ATOM 1376 C C . GLN A 1 175 ? 18.241 10.834 -15.279 1.00 62.59 175 GLN A C 1
ATOM 1378 O O . GLN A 1 175 ? 18.358 11.568 -14.301 1.00 62.59 175 GLN A O 1
ATOM 1383 N N . LEU A 1 176 ? 17.048 10.414 -15.715 1.00 63.72 176 LEU A N 1
ATOM 1384 C CA . LEU A 1 176 ? 15.792 10.734 -15.028 1.00 63.72 176 LEU A CA 1
ATOM 1385 C C . LEU A 1 176 ? 15.755 10.150 -13.614 1.00 63.72 176 LEU A C 1
ATOM 1387 O O . LEU A 1 176 ? 15.264 10.793 -12.692 1.00 63.72 176 LEU A O 1
ATOM 1391 N N . TYR A 1 177 ? 16.269 8.934 -13.436 1.00 57.41 177 TYR A N 1
ATOM 1392 C CA . TYR A 1 177 ? 16.335 8.269 -12.142 1.00 57.41 177 TYR A CA 1
ATOM 1393 C C . TYR A 1 177 ? 17.310 8.967 -11.186 1.00 57.41 177 TYR A C 1
ATOM 1395 O O . TYR A 1 177 ? 16.973 9.151 -10.023 1.00 57.41 177 TYR A O 1
ATOM 1403 N N . GLU A 1 178 ? 18.473 9.417 -11.655 1.00 59.47 178 GLU A N 1
ATOM 1404 C CA . GLU A 1 178 ? 19.447 10.186 -10.870 1.00 59.47 178 GLU A CA 1
ATOM 1405 C C . GLU A 1 178 ? 18.947 11.601 -10.544 1.00 59.47 178 GLU A C 1
ATOM 1407 O O . GLU A 1 178 ? 19.141 12.069 -9.425 1.00 59.47 178 GLU A O 1
ATOM 1412 N N . GLU A 1 179 ? 18.234 12.271 -11.455 1.00 60.97 179 GLU A N 1
ATOM 1413 C CA . GLU A 1 179 ? 17.547 13.536 -11.145 1.00 60.97 179 GLU A CA 1
ATOM 1414 C C . GLU A 1 179 ? 16.463 13.335 -10.071 1.00 60.97 179 GLU A C 1
ATOM 1416 O O . GLU A 1 179 ? 16.325 14.152 -9.158 1.00 60.97 179 GLU A O 1
ATOM 1421 N N . PHE A 1 180 ? 15.753 12.204 -10.118 1.00 50.62 180 PHE A N 1
ATOM 1422 C CA . PHE A 1 180 ? 14.708 11.856 -9.156 1.00 50.62 180 PHE A CA 1
ATOM 1423 C C . PHE A 1 180 ? 15.262 11.393 -7.790 1.00 50.62 180 PHE A C 1
ATOM 1425 O O . PHE A 1 180 ? 14.724 11.760 -6.744 1.00 50.62 180 PHE A O 1
ATOM 1432 N N . ILE A 1 181 ? 16.353 10.613 -7.761 1.00 48.12 181 ILE A N 1
ATOM 1433 C CA . ILE A 1 181 ? 16.948 10.026 -6.541 1.00 48.12 181 ILE A CA 1
ATOM 1434 C C . ILE A 1 181 ? 18.031 10.908 -5.911 1.00 48.12 181 ILE A C 1
ATOM 1436 O O . ILE A 1 181 ? 18.145 10.937 -4.681 1.00 48.12 181 ILE A O 1
ATOM 1440 N N . GLY A 1 182 ? 18.797 11.662 -6.702 1.00 47.25 182 GLY A N 1
ATOM 1441 C CA . GLY A 1 182 ? 19.861 12.548 -6.221 1.00 47.25 182 GLY A CA 1
ATOM 1442 C C . GLY A 1 182 ? 19.371 13.585 -5.204 1.00 47.25 182 GLY A C 1
ATOM 1443 O O . GLY A 1 182 ? 20.134 14.009 -4.336 1.00 47.25 182 GLY A O 1
ATOM 1444 N N . ARG A 1 183 ? 18.073 13.924 -5.233 1.00 47.75 183 ARG A N 1
ATOM 1445 C CA . ARG A 1 183 ? 17.401 14.732 -4.199 1.00 47.75 183 ARG A CA 1
ATOM 1446 C C . ARG A 1 183 ? 16.739 13.915 -3.078 1.00 47.75 183 ARG A C 1
ATOM 1448 O O . ARG A 1 183 ? 16.627 14.419 -1.964 1.00 47.75 183 ARG A O 1
ATOM 1455 N N . TYR A 1 184 ? 16.364 12.657 -3.314 1.00 38.97 184 TYR A N 1
ATOM 1456 C CA . TYR A 1 184 ? 15.759 11.773 -2.304 1.00 38.97 184 TYR A CA 1
ATOM 1457 C C . TYR A 1 184 ? 16.762 11.328 -1.223 1.00 38.97 184 TYR A C 1
ATOM 1459 O O . TYR A 1 184 ? 16.424 11.310 -0.041 1.00 38.97 184 TYR A O 1
ATOM 1467 N N . VAL A 1 185 ? 18.017 11.029 -1.593 1.00 37.78 185 VAL A N 1
ATOM 1468 C CA . VAL A 1 185 ? 19.050 10.561 -0.639 1.00 37.78 185 VAL A CA 1
ATOM 1469 C C . VAL A 1 185 ? 19.486 11.663 0.337 1.00 37.78 185 VAL A C 1
ATOM 1471 O O . VAL A 1 185 ? 19.844 11.369 1.479 1.00 37.78 185 VAL A O 1
ATOM 1474 N N . CYS A 1 186 ? 19.389 12.936 -0.058 1.00 31.92 186 CYS A N 1
ATOM 1475 C CA . CYS A 1 186 ? 19.767 14.057 0.804 1.00 31.92 186 CYS A CA 1
ATOM 1476 C C . CYS A 1 186 ? 18.726 14.364 1.901 1.00 31.92 186 CYS A C 1
ATOM 1478 O O . CYS A 1 186 ? 19.078 14.968 2.909 1.00 31.92 186 CYS A O 1
ATOM 1480 N N . LEU A 1 187 ? 17.473 13.916 1.745 1.00 33.88 187 LEU A N 1
ATOM 1481 C CA . LEU A 1 187 ? 16.402 14.087 2.741 1.00 33.88 187 LEU A CA 1
ATOM 1482 C C . LEU A 1 187 ? 16.274 12.899 3.712 1.00 33.88 187 LEU A C 1
ATOM 1484 O O . LEU A 1 187 ? 15.647 13.028 4.758 1.00 33.88 187 LEU A O 1
ATOM 1488 N N . SER A 1 188 ? 16.881 11.748 3.403 1.00 29.55 188 SER A N 1
ATOM 1489 C CA . SER A 1 188 ? 16.773 10.524 4.215 1.00 29.55 188 SER A CA 1
ATOM 1490 C C . SER A 1 188 ? 17.938 10.268 5.184 1.00 29.55 188 SER A C 1
ATOM 1492 O O . SER A 1 188 ? 17.911 9.267 5.894 1.00 29.55 188 SER A O 1
ATOM 1494 N N . MET A 1 189 ? 18.969 11.123 5.220 1.00 27.83 189 MET A N 1
ATOM 1495 C CA . MET A 1 189 ? 20.120 10.965 6.132 1.00 27.83 189 MET A CA 1
ATOM 1496 C C . MET A 1 189 ? 20.071 11.841 7.395 1.00 27.83 189 MET A C 1
ATOM 1498 O O . MET A 1 189 ? 20.969 11.745 8.229 1.00 27.83 189 MET A O 1
ATOM 1502 N N . GLU A 1 190 ? 19.012 12.626 7.588 1.00 31.02 190 GLU A N 1
ATOM 1503 C CA . GLU A 1 190 ? 18.762 13.370 8.829 1.00 31.02 190 GLU A CA 1
ATOM 1504 C C . GLU A 1 190 ? 17.316 13.161 9.305 1.00 31.02 190 GLU A C 1
ATOM 1506 O O . GLU A 1 190 ? 16.500 14.075 9.242 1.00 31.02 190 GLU A O 1
ATOM 1511 N N . CYS A 1 191 ? 16.987 11.950 9.765 1.00 31.38 191 CYS A N 1
ATOM 1512 C CA . CYS A 1 191 ? 15.851 11.667 10.655 1.00 31.38 191 CYS A CA 1
ATOM 1513 C C . CYS A 1 191 ? 16.125 10.394 11.465 1.00 31.38 191 CYS A C 1
ATOM 1515 O O . CYS A 1 191 ? 16.379 9.341 10.839 1.00 31.38 191 CYS A O 1
#

Solvent-accessible surface area (backbone atoms only — not comparable to full-atom values): 10836 Å² total; per-residue (Å²): 132,78,46,78,44,78,53,56,68,74,52,36,60,38,70,66,50,53,52,51,50,70,71,37,86,68,33,35,39,35,39,48,56,65,42,54,59,63,57,55,69,64,77,40,70,69,55,47,51,50,43,36,63,51,53,70,82,43,37,88,32,40,32,28,36,51,46,72,71,62,50,72,72,53,61,88,82,46,94,58,41,72,65,68,41,43,41,75,73,35,24,66,54,46,49,56,49,53,53,50,48,51,43,38,76,72,63,40,64,73,49,47,50,53,50,50,55,50,47,51,54,52,49,55,53,49,52,54,50,51,52,46,48,51,51,49,62,66,44,47,63,63,57,49,66,77,46,50,75,68,53,52,49,34,71,76,65,76,50,88,76,50,73,70,52,51,52,51,51,51,52,49,49,49,51,54,46,45,64,55,43,67,59,50,61,72,66,67,77,77,123

Secondary structure (DSSP, 8-state):
---EEE--TTGGG-HHHHHHHHH-TT-EEEE-STHHHHHHTT--HHHHHHHHTTGGG-GGGEEEEPPHHHHHTS-TT-TTHHHHHEES-HHHHHHHHHHHHHHHHTT-HHHHHHHHHHHHHHHHHHHHHHHHHHHHHHHHHHHHHTS-HHHHHHHHTTPPPPHHHHHHHHHHHHHHHHHHHTTHHHHSS--

Mean predicted aligned error: 13.26 Å

Radius of gyration: 20.92 Å; Cα contacts (8 Å, |Δi|>4): 156; chains: 1; bounding box: 42×42×58 Å

Organism: NCBI:txid1538158

Nearest PDB structures (foldseek):
  2hwy-assembly1_A  TM=5.535E-01  e=2.283E+00  Homo sapiens
  7es2-assembly1_A  TM=4.064E-01  e=3.414E+00  Oryza sativa Japonica Group

Foldseek 3Di:
DEAEDEDALVCLQDPVVLVQCVVDVNYAYEYEPCSVLVQLVVVDLVSNCNSNVRCLVPLQRYKYFDHPVQLVPDDPPDPCSVVSRIDRCRSVVVNVVVVLSVCVVVVPPVSVVVSNVVSVVSVVVVVLQVVLVVVVVVCVVVLCVVDDPVLVVCVVPVHDDDPVSVVSVVVNVVVSVCSNVVVVVVVPPPD

pLDDT: mean 74.78, std 15.23, range [27.83, 93.75]